Protein AF-A1SFM4-F1 (afdb_monomer_lite)

Foldseek 3Di:
DPPQPAADLVRLLLLLVVLLVVCVVVVNVVVLVLLVPFALLPDFLLLLLLQLLLLLVPVVDDNVLCVVLSVQLCVLCVVLPLVVCVVCVVSSLVSNCVSPVDNQSSVLSSVSSVVSVVCHDVNSSVLCVVQPVSQCVRPSRHPQSSQSSCSSNNHQAARQDPQQVVVCVSNVHPGNRCSLVSSCVVPVRGSSSSRVSSVSSQVVVCVVPVNDGPHVVVSVDPDDPPD

Structure (mmCIF, N/CA/C/O backbone):
data_AF-A1SFM4-F1
#
_entry.id   AF-A1SFM4-F1
#
loop_
_atom_site.group_PDB
_atom_site.id
_atom_site.type_symbol
_atom_site.label_atom_id
_atom_site.label_alt_id
_atom_site.label_comp_id
_atom_site.label_asym_id
_atom_site.label_entity_id
_atom_site.label_seq_id
_atom_site.pdbx_PDB_ins_code
_atom_site.Cartn_x
_atom_site.Cartn_y
_atom_site.Cartn_z
_atom_site.occupancy
_atom_site.B_iso_or_equiv
_atom_site.auth_seq_id
_atom_site.auth_comp_id
_atom_site.auth_asym_id
_atom_site.auth_atom_id
_atom_site.pdbx_PDB_model_num
ATOM 1 N N . MET A 1 1 ? -23.700 22.265 17.321 1.00 42.50 1 MET A N 1
ATOM 2 C CA . MET A 1 1 ? -22.957 21.025 17.013 1.00 42.50 1 MET A CA 1
ATOM 3 C C . MET A 1 1 ? -23.262 20.045 18.126 1.00 42.50 1 MET A C 1
ATOM 5 O O . MET A 1 1 ? -23.023 20.400 19.271 1.00 42.50 1 MET A O 1
ATOM 9 N N . ASN A 1 2 ? -23.852 18.888 17.822 1.00 43.00 2 ASN A N 1
ATOM 10 C CA . ASN A 1 2 ? -24.002 17.835 18.830 1.00 43.00 2 ASN A CA 1
ATOM 11 C C . ASN A 1 2 ? -22.602 17.310 19.187 1.00 43.00 2 ASN A C 1
ATOM 13 O O . ASN A 1 2 ? -21.801 17.140 18.262 1.00 43.00 2 ASN A O 1
ATOM 17 N N . PRO A 1 3 ? -22.280 17.092 20.473 1.00 52.22 3 PRO A N 1
ATOM 18 C CA . PRO A 1 3 ? -21.014 16.478 20.846 1.00 52.22 3 PRO A CA 1
ATOM 19 C C . PRO A 1 3 ? -20.924 15.102 20.180 1.00 52.22 3 PRO A C 1
ATOM 21 O O . PRO A 1 3 ? -21.865 14.312 20.250 1.00 52.22 3 PRO A O 1
ATOM 24 N N . VAL A 1 4 ? -19.819 14.847 19.477 1.00 61.31 4 VAL A N 1
ATOM 25 C CA . VAL A 1 4 ? -19.511 13.504 18.979 1.00 61.31 4 VAL A CA 1
ATOM 26 C C . VAL A 1 4 ? -19.314 12.635 20.216 1.00 61.31 4 VAL A C 1
ATOM 28 O O . VAL A 1 4 ? -18.412 12.894 21.011 1.00 61.31 4 VAL A O 1
ATOM 31 N N . GLU A 1 5 ? -20.204 11.668 20.418 1.00 74.19 5 GLU A N 1
ATOM 32 C CA . GLU A 1 5 ? -20.096 10.707 21.511 1.00 74.19 5 GLU A CA 1
ATOM 33 C C . GLU A 1 5 ? -18.798 9.912 21.325 1.00 74.19 5 GLU A C 1
ATOM 35 O O . GLU A 1 5 ? -18.608 9.233 20.314 1.00 74.19 5 GLU A O 1
ATOM 40 N N . VAL A 1 6 ? -17.867 10.053 22.270 1.00 84.06 6 VAL A N 1
ATOM 41 C CA . VAL A 1 6 ? -16.596 9.328 22.229 1.00 84.06 6 VAL A CA 1
ATOM 42 C C . VAL A 1 6 ? -16.871 7.885 22.628 1.00 84.06 6 VAL A C 1
ATOM 44 O O . VAL A 1 6 ? -17.272 7.609 23.756 1.00 84.06 6 VAL A O 1
ATOM 47 N N . VAL A 1 7 ? -16.646 6.964 21.696 1.00 88.31 7 VAL A N 1
ATOM 48 C CA . VAL A 1 7 ? -16.806 5.523 21.926 1.00 88.31 7 VAL A CA 1
ATOM 49 C C . VAL A 1 7 ? -15.744 5.050 22.928 1.00 88.31 7 VAL A C 1
ATOM 51 O O . VAL A 1 7 ? -14.563 5.357 22.757 1.00 88.31 7 VAL A O 1
ATOM 54 N N . GLY A 1 8 ? -16.117 4.303 23.968 1.00 93.44 8 GLY A N 1
ATOM 55 C CA . GLY A 1 8 ? -15.144 3.726 24.909 1.00 93.44 8 GLY A CA 1
ATOM 56 C C . GLY A 1 8 ? -14.183 2.751 24.217 1.00 93.44 8 GLY A C 1
ATOM 57 O O . GLY A 1 8 ? -14.531 2.159 23.196 1.00 93.44 8 GLY A O 1
ATOM 58 N N . THR A 1 9 ? -12.963 2.577 24.733 1.00 93.50 9 THR A N 1
ATOM 59 C CA . THR A 1 9 ? -11.979 1.648 24.139 1.00 93.50 9 THR A CA 1
ATOM 60 C C . THR A 1 9 ? -12.509 0.213 24.075 1.00 93.50 9 THR A C 1
ATOM 62 O O . THR A 1 9 ? -12.329 -0.475 23.073 1.00 93.50 9 THR A O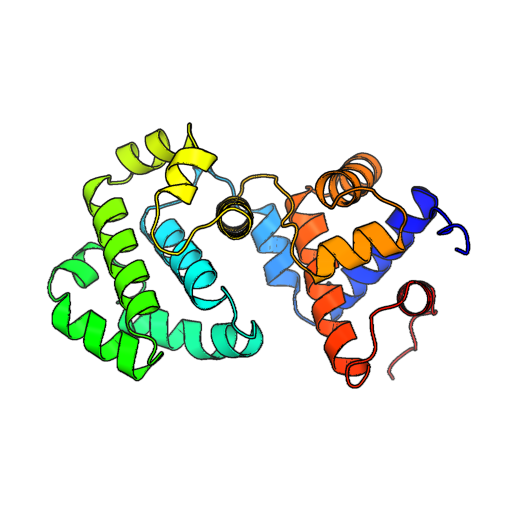 1
ATOM 65 N N . ASP A 1 10 ? -13.225 -0.231 25.108 1.00 94.88 10 ASP A N 1
ATOM 66 C CA . ASP A 1 10 ? -13.842 -1.556 25.160 1.00 94.88 10 ASP A CA 1
ATOM 67 C C . ASP A 1 10 ? -14.901 -1.739 24.060 1.00 94.88 10 ASP A C 1
ATOM 69 O O . ASP A 1 10 ? -14.947 -2.775 23.392 1.00 94.88 10 ASP A O 1
ATOM 73 N N . GLU A 1 11 ? -15.724 -0.716 23.823 1.00 93.50 11 GLU A N 1
ATOM 74 C CA . GLU A 1 11 ? -16.715 -0.724 22.755 1.00 93.50 11 GLU A CA 1
ATOM 75 C C . GLU A 1 11 ? -16.047 -0.675 21.374 1.00 93.50 11 GLU A C 1
ATOM 77 O O . GLU A 1 11 ? -16.437 -1.421 20.471 1.00 93.50 11 GLU A O 1
ATOM 82 N N . LEU A 1 12 ? -15.003 0.141 21.213 1.00 94.19 12 LEU A N 1
ATOM 83 C CA . LEU A 1 12 ? -14.221 0.220 19.983 1.00 94.19 12 LEU A CA 1
ATOM 84 C C . LEU A 1 12 ? -13.637 -1.149 19.606 1.00 94.19 12 LEU A C 1
ATOM 86 O O . LEU A 1 12 ? -13.744 -1.577 18.455 1.00 94.19 12 LEU A O 1
ATOM 90 N N . VAL A 1 13 ? -13.073 -1.867 20.578 1.00 95.88 13 VAL A N 1
ATOM 91 C CA . VAL A 1 13 ? -12.529 -3.213 20.363 1.00 95.88 13 VAL A CA 1
ATOM 92 C C . VAL A 1 13 ? -13.638 -4.212 20.027 1.00 95.88 13 VAL A C 1
ATOM 94 O O . VAL A 1 13 ? -13.454 -5.044 19.140 1.00 95.88 13 VAL A O 1
ATOM 97 N N . ARG A 1 14 ? -14.824 -4.123 20.644 1.00 95.25 14 ARG A N 1
ATOM 98 C CA . ARG A 1 14 ? -15.975 -4.969 20.262 1.00 95.25 14 ARG A CA 1
ATOM 99 C C . ARG A 1 14 ? -16.407 -4.730 18.816 1.00 95.25 14 ARG A C 1
ATOM 101 O O . ARG A 1 14 ? -16.663 -5.695 18.094 1.00 95.25 14 ARG A O 1
ATOM 108 N N . ILE A 1 15 ? -16.454 -3.467 18.387 1.00 94.19 15 ILE A N 1
ATOM 109 C CA . ILE A 1 15 ? -16.732 -3.098 16.994 1.00 94.19 15 ILE A CA 1
ATOM 110 C C . ILE A 1 15 ? -15.678 -3.713 16.070 1.00 94.19 15 ILE A C 1
ATOM 112 O O . ILE A 1 15 ? -16.031 -4.345 15.074 1.00 94.19 15 ILE A O 1
ATOM 116 N N . TYR A 1 16 ? -14.398 -3.576 16.417 1.00 96.31 16 TYR A N 1
ATOM 117 C CA . TYR A 1 16 ? -13.298 -4.154 15.653 1.00 96.31 16 TYR A CA 1
ATOM 118 C C . TYR A 1 16 ? -13.398 -5.680 15.536 1.00 96.31 16 TYR A C 1
ATOM 120 O O . TYR A 1 16 ? -13.302 -6.213 14.435 1.00 96.31 16 TYR A O 1
ATOM 128 N N . LEU A 1 17 ? -13.646 -6.399 16.633 1.00 97.31 17 LEU A N 1
ATOM 129 C CA . LEU A 1 17 ? -13.755 -7.862 16.621 1.00 97.31 17 LEU A CA 1
ATOM 130 C C . LEU A 1 17 ? -14.924 -8.346 15.756 1.00 97.31 17 LEU A C 1
ATOM 132 O O . LEU A 1 17 ? -14.800 -9.346 15.044 1.00 97.31 17 LEU A O 1
ATOM 136 N N . LYS A 1 18 ? -16.048 -7.621 15.779 1.00 95.81 18 LYS A N 1
ATOM 137 C CA . LYS A 1 18 ? -17.174 -7.883 14.880 1.00 95.81 18 LYS A CA 1
ATOM 138 C C . LYS A 1 18 ? -16.784 -7.629 13.421 1.00 95.81 18 LYS A C 1
ATOM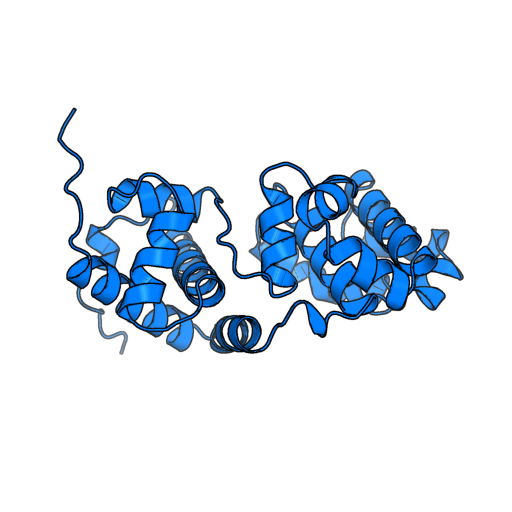 140 O O . LYS A 1 18 ? -17.027 -8.488 12.578 1.00 95.81 18 LYS A O 1
ATOM 145 N N . ALA A 1 19 ? -16.136 -6.500 13.134 1.00 95.88 19 ALA A N 1
ATOM 146 C CA . ALA A 1 19 ? -15.641 -6.183 11.798 1.00 95.88 19 ALA A CA 1
ATOM 147 C C . ALA A 1 19 ? -14.658 -7.249 11.288 1.00 95.88 19 ALA A C 1
ATOM 149 O O . ALA A 1 19 ? -14.797 -7.716 10.161 1.00 95.88 19 ALA A O 1
ATOM 150 N N . LYS A 1 20 ? -13.721 -7.699 12.134 1.00 97.19 20 LYS A N 1
ATOM 151 C CA . LYS A 1 20 ? -12.767 -8.775 11.831 1.00 97.19 20 LYS A CA 1
ATOM 152 C C . LYS A 1 20 ? -13.498 -10.048 11.432 1.00 97.19 20 LYS A C 1
ATOM 154 O O . LYS A 1 20 ? -13.195 -10.600 10.383 1.00 97.19 20 LYS A O 1
ATOM 159 N N . ARG A 1 21 ? -14.497 -10.474 12.209 1.00 97.00 21 ARG A N 1
ATOM 160 C CA . ARG A 1 21 ? -15.311 -11.651 11.876 1.00 97.00 21 ARG A CA 1
ATOM 161 C C . ARG A 1 21 ? -15.978 -11.519 10.507 1.00 97.00 21 ARG A C 1
ATOM 163 O O . ARG A 1 21 ? -15.786 -12.386 9.670 1.00 97.00 21 ARG A O 1
ATOM 170 N N . GLU A 1 22 ? -16.675 -10.415 10.250 1.00 96.25 22 GLU A N 1
ATOM 171 C CA . GLU A 1 22 ? -17.352 -10.196 8.962 1.00 96.25 22 GLU A CA 1
ATOM 172 C C . GLU A 1 22 ? -16.379 -10.158 7.772 1.00 96.25 22 GLU A C 1
ATOM 174 O O . GLU A 1 22 ? -16.699 -10.638 6.687 1.00 96.25 22 GLU A O 1
ATOM 179 N N . VAL A 1 23 ? -15.179 -9.604 7.961 1.00 95.69 23 VAL A N 1
ATOM 180 C CA . VAL A 1 23 ? -14.119 -9.591 6.942 1.00 95.69 23 VAL A CA 1
ATOM 181 C C . VAL A 1 23 ? -13.622 -11.007 6.643 1.00 95.69 23 VAL A C 1
ATOM 183 O O . VAL A 1 23 ? -13.448 -11.360 5.474 1.00 95.69 23 VAL A O 1
ATOM 186 N N . LEU A 1 24 ? -13.414 -11.823 7.679 1.00 95.88 24 LEU A N 1
ATOM 187 C CA . LEU A 1 24 ? -12.995 -13.217 7.528 1.00 95.88 24 LEU A CA 1
ATOM 188 C C . LEU A 1 24 ? -14.085 -14.051 6.842 1.00 95.88 24 LEU A C 1
ATOM 190 O O . LEU A 1 24 ? -13.801 -14.695 5.832 1.00 95.88 24 LEU A O 1
ATOM 194 N N . ASP A 1 25 ? -15.326 -13.961 7.324 1.00 94.94 25 ASP A N 1
ATOM 195 C CA . ASP A 1 25 ? -16.489 -14.665 6.768 1.00 94.94 25 ASP A CA 1
ATOM 196 C C . ASP A 1 25 ? -16.788 -14.218 5.325 1.00 94.94 25 ASP A C 1
ATOM 198 O O . ASP A 1 25 ? -17.256 -14.999 4.499 1.00 94.94 25 ASP A O 1
ATOM 202 N N . GLY A 1 26 ? -16.448 -12.971 4.983 1.00 93.31 26 GLY A N 1
ATOM 203 C CA . GLY A 1 26 ? -16.529 -12.424 3.628 1.00 93.31 26 GLY A CA 1
ATOM 204 C C . GLY A 1 26 ? -15.447 -12.919 2.657 1.00 93.31 26 GLY A C 1
ATOM 205 O O . GLY A 1 26 ? -15.415 -12.451 1.519 1.00 93.31 26 GLY A O 1
ATOM 206 N N . GLY A 1 27 ? -14.553 -13.823 3.075 1.00 94.44 27 GLY A N 1
ATOM 207 C CA . GLY A 1 27 ? -13.518 -14.422 2.221 1.00 94.44 27 GLY A CA 1
ATOM 208 C C . GLY A 1 27 ? -12.204 -13.635 2.134 1.00 94.44 27 GLY A C 1
ATOM 209 O O . GLY A 1 27 ? -11.358 -13.929 1.286 1.00 94.44 27 GLY A O 1
ATOM 210 N N . PHE A 1 28 ? -11.988 -12.649 3.011 1.00 95.31 28 PHE A N 1
ATOM 211 C CA . PHE A 1 28 ? -10.786 -11.799 3.006 1.00 95.31 28 PHE A CA 1
ATOM 212 C C . PHE A 1 28 ? -9.725 -12.231 4.028 1.00 95.31 28 PHE A C 1
ATOM 214 O O . PHE A 1 28 ? -8.823 -11.459 4.348 1.00 95.31 28 PHE A O 1
ATOM 221 N N . ALA A 1 29 ? -9.786 -13.474 4.518 1.00 95.50 29 ALA A N 1
ATOM 222 C CA . ALA A 1 29 ? -8.792 -14.023 5.444 1.00 95.50 29 ALA A CA 1
ATOM 223 C C . ALA A 1 29 ? -7.351 -13.919 4.914 1.00 95.50 29 ALA A C 1
ATOM 225 O O . ALA A 1 29 ? -6.437 -13.628 5.680 1.00 95.50 29 ALA A O 1
ATOM 226 N N . HIS A 1 30 ? -7.162 -14.071 3.601 1.00 93.88 30 HIS A N 1
ATOM 227 C CA . HIS A 1 30 ? -5.858 -13.929 2.953 1.00 93.88 30 HIS A CA 1
ATOM 228 C C . HIS A 1 30 ? -5.262 -12.516 3.091 1.00 93.88 30 HIS A C 1
ATOM 230 O O . HIS A 1 30 ? -4.053 -12.391 3.238 1.00 93.88 30 HIS A O 1
ATOM 236 N N . GLU A 1 31 ? -6.079 -11.453 3.093 1.00 93.44 31 GLU A N 1
ATOM 237 C CA . GLU A 1 31 ? -5.582 -10.075 3.267 1.00 93.44 31 GLU A CA 1
ATOM 238 C C . GLU A 1 31 ? -5.114 -9.826 4.702 1.00 93.44 31 GLU A C 1
ATOM 240 O O . GLU A 1 31 ? -4.143 -9.108 4.930 1.00 93.44 31 GLU A O 1
ATOM 245 N N . VAL A 1 32 ? -5.807 -10.436 5.667 1.00 94.00 32 VAL A N 1
ATOM 246 C CA . VAL A 1 32 ? -5.450 -10.368 7.086 1.00 94.00 32 VAL A CA 1
ATOM 247 C C . VAL A 1 32 ? -4.159 -11.144 7.340 1.00 94.00 32 VAL A C 1
ATOM 249 O O . VAL A 1 32 ? -3.242 -10.597 7.943 1.00 94.00 32 VAL A O 1
ATOM 252 N N . ALA A 1 33 ? -4.064 -12.384 6.846 1.00 93.25 33 ALA A N 1
ATOM 253 C CA . ALA A 1 33 ? -2.862 -13.211 6.967 1.00 93.25 33 ALA A CA 1
ATOM 254 C C . ALA A 1 33 ? -1.642 -12.537 6.322 1.00 93.25 33 ALA A C 1
ATOM 256 O O . ALA A 1 33 ? -0.598 -12.418 6.956 1.00 93.25 33 ALA A O 1
ATOM 257 N N . TRP A 1 34 ? -1.809 -11.978 5.120 1.00 91.56 34 TRP A N 1
ATOM 258 C CA . TRP A 1 34 ? -0.760 -11.218 4.442 1.00 91.56 34 TRP A CA 1
ATOM 259 C C . TRP A 1 34 ? -0.210 -10.071 5.304 1.00 91.56 34 TRP A C 1
ATOM 261 O O . TRP A 1 34 ? 1.004 -9.896 5.390 1.00 91.56 34 TRP A O 1
ATOM 271 N N . GLN A 1 35 ? -1.068 -9.321 6.001 1.00 91.19 35 GLN A N 1
ATOM 272 C CA . GLN A 1 35 ? -0.626 -8.235 6.888 1.00 91.19 35 GLN A CA 1
ATOM 273 C C . GLN A 1 35 ? 0.056 -8.722 8.174 1.00 91.19 35 GLN A C 1
ATOM 275 O O . GLN A 1 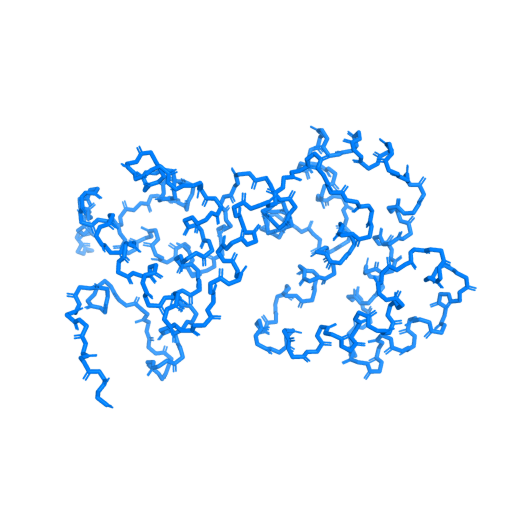35 ? 0.841 -7.977 8.754 1.00 91.19 35 GLN A O 1
ATOM 280 N N . PHE A 1 36 ? -0.204 -9.954 8.618 1.00 89.88 36 PHE A N 1
ATOM 281 C CA . PHE A 1 36 ? 0.553 -10.572 9.711 1.00 89.88 36 PHE A CA 1
ATOM 282 C C . PHE A 1 36 ? 1.950 -11.024 9.274 1.00 89.88 36 PHE A C 1
ATOM 284 O O . PHE A 1 36 ? 2.892 -10.946 10.058 1.00 89.88 36 PHE A O 1
ATOM 291 N N . GLU A 1 37 ? 2.071 -11.532 8.050 1.00 89.19 37 GLU A N 1
ATOM 292 C CA . GLU A 1 37 ? 3.288 -12.184 7.552 1.00 89.19 37 GLU A CA 1
ATOM 293 C C . GLU A 1 37 ? 4.276 -11.209 6.899 1.00 89.19 37 GLU A C 1
ATOM 295 O O . GLU A 1 37 ? 5.474 -11.488 6.826 1.00 89.19 37 GLU A O 1
ATOM 300 N N . THR A 1 38 ? 3.792 -10.067 6.408 1.00 88.75 38 THR A N 1
ATOM 301 C CA . THR A 1 38 ? 4.633 -9.106 5.688 1.00 88.75 38 THR A CA 1
ATOM 302 C C . THR A 1 38 ? 5.552 -8.360 6.648 1.00 88.75 38 THR A C 1
ATOM 304 O O . THR A 1 38 ? 5.100 -7.697 7.578 1.00 88.75 38 THR A O 1
ATOM 307 N N . ALA A 1 39 ? 6.854 -8.396 6.365 1.00 90.25 39 ALA A N 1
ATOM 308 C CA . ALA A 1 39 ? 7.869 -7.661 7.104 1.00 90.25 39 ALA A CA 1
ATOM 309 C C . ALA A 1 39 ? 8.727 -6.834 6.145 1.00 90.25 39 ALA A C 1
ATOM 311 O O . ALA A 1 39 ? 9.193 -7.339 5.128 1.00 90.25 39 ALA A O 1
ATOM 312 N N . GLN A 1 40 ? 9.011 -5.581 6.508 1.00 91.06 40 GLN A N 1
ATOM 313 C CA . GLN A 1 40 ? 9.854 -4.686 5.703 1.00 91.06 40 GLN A CA 1
ATOM 314 C C . GLN A 1 40 ? 11.227 -5.287 5.370 1.00 91.06 40 GLN A C 1
ATOM 316 O O . GLN A 1 40 ? 11.761 -5.068 4.285 1.00 91.06 40 GLN A O 1
ATOM 321 N N . SER A 1 41 ? 11.791 -6.068 6.291 1.00 89.56 41 SER A N 1
ATOM 322 C CA . SER A 1 41 ? 13.103 -6.697 6.141 1.00 89.56 41 SER A CA 1
ATOM 323 C C . SER A 1 41 ? 13.152 -7.823 5.105 1.00 89.56 41 SER A C 1
ATOM 325 O O . SER A 1 41 ? 14.248 -8.194 4.694 1.00 89.56 41 SER A O 1
ATOM 327 N N . SER A 1 42 ? 12.008 -8.370 4.681 1.00 90.50 42 SER A N 1
ATOM 328 C CA . SER A 1 42 ? 11.930 -9.466 3.704 1.00 90.50 42 SER A CA 1
ATOM 329 C C . SER A 1 42 ? 11.445 -9.023 2.320 1.00 90.50 42 SER A C 1
ATOM 331 O O . SER A 1 42 ? 11.249 -9.862 1.441 1.00 90.50 42 SER A O 1
ATOM 333 N N . VAL A 1 43 ? 11.266 -7.716 2.104 1.00 94.75 43 VAL A N 1
ATOM 334 C CA . VAL A 1 43 ? 10.746 -7.166 0.848 1.00 94.75 43 VAL A CA 1
ATOM 335 C C . VAL A 1 43 ? 11.790 -7.276 -0.257 1.00 94.75 43 VAL A C 1
ATOM 337 O O . VAL A 1 43 ? 12.836 -6.630 -0.219 1.00 94.75 43 VAL A O 1
ATOM 340 N N . THR A 1 44 ? 11.466 -8.054 -1.285 1.00 96.19 44 THR A N 1
ATOM 341 C CA . THR A 1 44 ? 12.272 -8.138 -2.509 1.00 96.19 44 THR A CA 1
ATOM 342 C C . THR A 1 44 ? 11.986 -6.964 -3.458 1.00 96.19 44 THR A C 1
ATOM 344 O O . THR A 1 44 ? 10.877 -6.418 -3.445 1.00 96.19 44 THR A O 1
ATOM 347 N N . PRO A 1 45 ? 12.921 -6.614 -4.363 1.00 98.00 45 PRO A N 1
ATOM 348 C CA . PRO A 1 45 ? 12.694 -5.642 -5.437 1.00 98.00 45 PRO A CA 1
ATOM 349 C C . PRO A 1 45 ? 11.415 -5.900 -6.246 1.00 98.00 45 PRO A C 1
ATOM 351 O O . PRO A 1 45 ? 10.637 -4.984 -6.508 1.00 98.00 45 PRO A O 1
ATOM 354 N N . ARG A 1 46 ? 11.152 -7.169 -6.579 1.00 97.75 46 ARG A N 1
ATOM 355 C CA . ARG A 1 46 ? 9.948 -7.598 -7.302 1.00 97.75 46 ARG A CA 1
ATOM 356 C C . ARG A 1 46 ? 8.668 -7.305 -6.516 1.00 97.75 46 ARG A C 1
ATOM 358 O O . ARG A 1 46 ? 7.737 -6.714 -7.059 1.00 97.75 46 ARG A O 1
ATOM 365 N N . GLN A 1 47 ? 8.624 -7.702 -5.242 1.00 97.25 47 GLN A N 1
ATOM 366 C CA . GLN A 1 47 ? 7.473 -7.431 -4.373 1.00 97.25 47 GLN A CA 1
ATOM 367 C C . GLN A 1 47 ? 7.261 -5.928 -4.203 1.00 97.25 47 GLN A C 1
ATOM 369 O O . GLN A 1 47 ? 6.138 -5.455 -4.343 1.00 97.25 47 GLN A O 1
ATOM 374 N N . PHE A 1 48 ? 8.335 -5.167 -3.986 1.00 98.50 48 PHE A N 1
ATOM 375 C CA . PHE A 1 48 ? 8.258 -3.717 -3.853 1.00 98.50 48 PHE A CA 1
ATOM 376 C C . PHE A 1 48 ? 7.618 -3.057 -5.081 1.00 98.50 48 PHE A C 1
ATOM 378 O O . PHE A 1 48 ? 6.715 -2.236 -4.934 1.00 98.50 48 PHE A O 1
ATOM 385 N N . VAL A 1 49 ? 8.046 -3.425 -6.294 1.00 98.62 49 VAL A N 1
ATOM 386 C CA . VAL A 1 49 ? 7.493 -2.860 -7.538 1.00 98.62 49 VAL A CA 1
ATOM 387 C C . VAL A 1 49 ? 6.043 -3.287 -7.752 1.00 98.62 49 VAL A C 1
ATOM 389 O O . VAL A 1 49 ? 5.235 -2.459 -8.177 1.00 98.62 49 VAL A O 1
ATOM 392 N N . SER A 1 50 ? 5.683 -4.528 -7.415 1.00 98.38 50 SER A N 1
ATOM 393 C CA . SER A 1 50 ? 4.287 -4.983 -7.445 1.00 98.38 50 SER A CA 1
ATOM 394 C C . SER A 1 50 ? 3.402 -4.130 -6.526 1.00 98.38 50 SER A C 1
ATOM 396 O O . SER A 1 50 ? 2.415 -3.536 -6.972 1.00 98.38 50 SER A O 1
ATOM 398 N N . GLU A 1 51 ? 3.810 -3.945 -5.268 1.00 98.00 51 GLU A N 1
ATOM 399 C CA . GLU A 1 51 ? 3.059 -3.144 -4.297 1.00 98.00 51 GLU A CA 1
ATOM 400 C C . GLU A 1 51 ? 3.011 -1.657 -4.671 1.00 98.00 51 GLU A C 1
ATOM 402 O O . GLU A 1 51 ? 1.958 -1.015 -4.597 1.00 98.00 51 GLU A O 1
ATOM 407 N N . ALA A 1 52 ? 4.120 -1.093 -5.152 1.00 98.56 52 ALA A N 1
ATOM 408 C CA . ALA A 1 52 ? 4.150 0.275 -5.658 1.00 98.56 52 ALA A CA 1
ATOM 409 C C . ALA A 1 52 ? 3.194 0.445 -6.848 1.00 98.56 52 ALA A C 1
ATOM 411 O O . ALA A 1 52 ? 2.432 1.415 -6.901 1.00 98.56 52 ALA A O 1
ATOM 412 N N . SER A 1 53 ? 3.147 -0.535 -7.753 1.00 98.62 53 SER A N 1
ATOM 413 C CA . SER A 1 53 ? 2.218 -0.546 -8.885 1.00 98.62 53 SER A CA 1
ATOM 414 C C . SER A 1 53 ? 0.766 -0.572 -8.423 1.00 98.62 53 SER A C 1
ATOM 416 O O . SER A 1 53 ? -0.048 0.226 -8.897 1.00 98.62 53 SER A O 1
ATOM 418 N N . TRP A 1 54 ? 0.435 -1.415 -7.443 1.00 98.06 54 TRP A N 1
ATOM 419 C CA . TRP A 1 54 ? -0.897 -1.449 -6.840 1.00 98.06 54 TRP A CA 1
ATOM 420 C C . TRP A 1 54 ? -1.308 -0.076 -6.291 1.00 98.06 54 TRP A C 1
ATOM 422 O O . TRP A 1 54 ? -2.427 0.400 -6.535 1.00 98.06 54 TRP A O 1
ATOM 432 N N . VAL A 1 55 ? -0.397 0.598 -5.586 1.00 97.12 55 VAL A N 1
ATOM 433 C CA . VAL A 1 55 ? -0.626 1.920 -4.988 1.00 97.12 55 VAL A CA 1
ATOM 434 C C . VAL A 1 55 ? -0.840 2.992 -6.061 1.00 97.12 55 VAL A C 1
ATOM 436 O O . VAL A 1 55 ? -1.821 3.741 -5.973 1.00 97.12 55 VAL A O 1
ATOM 439 N N . VAL A 1 56 ? 0.015 3.042 -7.089 1.00 98.25 56 VAL A N 1
ATOM 440 C CA . VAL A 1 56 ? -0.080 3.997 -8.212 1.00 98.25 56 VAL A CA 1
ATOM 441 C C . VAL A 1 56 ? -1.420 3.856 -8.941 1.00 98.25 56 VAL A C 1
ATOM 443 O O . VAL A 1 56 ? -2.116 4.844 -9.211 1.00 98.25 56 VAL A O 1
ATOM 446 N N . LEU A 1 57 ? -1.846 2.625 -9.222 1.00 97.69 57 LEU A N 1
ATOM 447 C CA . LEU A 1 57 ? -3.120 2.372 -9.898 1.00 97.69 57 LEU A CA 1
ATOM 448 C C . LEU A 1 57 ? -4.305 2.735 -9.010 1.00 97.69 57 LEU A C 1
ATOM 450 O O . LEU A 1 57 ? -5.244 3.374 -9.488 1.00 97.69 57 LEU A O 1
ATOM 454 N N . SER A 1 58 ? -4.230 2.407 -7.720 1.00 94.75 58 SER A N 1
ATOM 455 C CA . SER A 1 58 ? -5.272 2.694 -6.729 1.00 94.75 58 SER A CA 1
ATOM 456 C C . SER A 1 58 ? -5.474 4.187 -6.465 1.00 94.75 58 SER A C 1
ATOM 458 O O . SER A 1 58 ? -6.567 4.590 -6.062 1.00 94.75 58 SER A O 1
ATOM 460 N N . ALA A 1 59 ? -4.472 5.034 -6.720 1.00 91.56 59 ALA A N 1
ATOM 461 C CA . ALA A 1 59 ? -4.584 6.479 -6.537 1.00 91.56 59 ALA A CA 1
ATOM 462 C C . ALA A 1 59 ? -5.708 7.072 -7.414 1.00 91.56 59 ALA A C 1
ATOM 464 O O . ALA A 1 59 ? -5.596 7.150 -8.636 1.00 91.56 59 ALA A O 1
ATOM 465 N N . GLY A 1 60 ? -6.823 7.474 -6.799 1.00 88.56 60 GLY A N 1
ATOM 466 C CA . GLY A 1 60 ? -7.980 8.034 -7.510 1.00 88.56 60 GLY A CA 1
ATOM 467 C C . GLY A 1 60 ? -8.845 7.015 -8.267 1.00 88.56 60 GLY A C 1
ATOM 468 O O . GLY A 1 60 ? -9.735 7.424 -9.006 1.00 88.56 60 GLY A O 1
ATOM 469 N N . MET A 1 61 ? -8.632 5.708 -8.080 1.00 90.81 61 MET A N 1
ATOM 470 C CA . MET A 1 61 ? -9.431 4.652 -8.717 1.00 90.81 61 MET A CA 1
ATOM 471 C C . MET A 1 61 ? -10.269 3.881 -7.699 1.00 90.81 61 MET A C 1
ATOM 473 O O . MET A 1 61 ? -9.963 3.825 -6.508 1.00 90.81 61 MET A O 1
ATOM 477 N N . ARG A 1 62 ? -11.347 3.247 -8.173 1.00 89.44 62 ARG A N 1
ATOM 478 C CA . ARG A 1 62 ? -12.065 2.256 -7.362 1.00 89.44 62 ARG A CA 1
ATOM 479 C C . ARG A 1 62 ? -11.185 1.021 -7.217 1.00 89.44 62 ARG A C 1
ATOM 481 O O . ARG A 1 62 ? -10.782 0.442 -8.222 1.00 89.44 62 ARG A O 1
ATOM 488 N N . GLU A 1 63 ? -10.969 0.587 -5.984 1.00 90.88 63 GLU A N 1
ATOM 489 C CA . GLU A 1 63 ? -10.143 -0.584 -5.682 1.00 90.88 63 GLU A CA 1
ATOM 490 C C . GLU A 1 63 ? -10.611 -1.839 -6.435 1.00 90.88 63 GLU A C 1
ATOM 492 O O . GLU A 1 63 ? -9.796 -2.507 -7.054 1.00 90.88 63 GLU A O 1
ATOM 497 N N . ALA A 1 64 ? -11.922 -2.080 -6.527 1.00 91.50 64 ALA A N 1
ATOM 498 C CA . ALA A 1 64 ? -12.463 -3.211 -7.283 1.00 91.50 64 ALA A CA 1
ATOM 499 C C . ALA A 1 64 ? -12.096 -3.202 -8.783 1.00 91.50 64 ALA A C 1
ATOM 501 O O . ALA A 1 64 ? -12.006 -4.261 -9.399 1.00 91.50 64 ALA A O 1
ATOM 502 N N . VAL A 1 65 ? -11.898 -2.020 -9.383 1.00 94.75 65 VAL A N 1
ATOM 503 C CA . VAL A 1 65 ? -11.444 -1.913 -10.780 1.00 94.75 65 VAL A CA 1
ATOM 504 C C . VAL A 1 65 ? -9.976 -2.306 -10.876 1.00 94.75 65 VAL A C 1
ATOM 506 O O . VAL A 1 65 ? -9.630 -3.099 -11.746 1.00 94.75 65 VAL A O 1
ATOM 509 N N . VAL A 1 66 ? -9.141 -1.792 -9.968 1.00 96.88 66 VAL A N 1
ATOM 510 C CA . VAL A 1 66 ? -7.711 -2.125 -9.916 1.00 96.88 66 VAL A CA 1
ATOM 511 C C . VAL A 1 66 ? -7.529 -3.612 -9.642 1.00 96.88 66 VAL A C 1
ATOM 513 O O . VAL A 1 66 ? -6.901 -4.278 -10.451 1.00 96.88 66 VAL A O 1
ATOM 516 N N . ARG A 1 67 ? -8.183 -4.166 -8.613 1.00 95.00 67 ARG A N 1
ATOM 517 C CA . ARG A 1 67 ? -8.149 -5.599 -8.275 1.00 95.00 67 ARG A CA 1
ATOM 518 C C . ARG A 1 67 ? -8.447 -6.503 -9.462 1.00 95.00 67 ARG A C 1
ATOM 520 O O . ARG A 1 67 ? -7.772 -7.502 -9.658 1.00 95.00 67 ARG A O 1
ATOM 527 N N . ARG A 1 68 ? -9.458 -6.153 -10.257 1.00 96.94 68 ARG A N 1
ATOM 528 C CA . ARG A 1 68 ? -9.846 -6.936 -11.436 1.00 96.94 68 ARG A CA 1
ATOM 529 C C . ARG A 1 68 ? -8.791 -6.891 -12.544 1.00 96.94 68 ARG A C 1
ATOM 531 O O . ARG A 1 68 ? -8.646 -7.862 -13.275 1.00 96.94 68 ARG A O 1
ATOM 538 N N . LEU A 1 69 ? -8.120 -5.754 -12.720 1.00 97.94 69 LEU A N 1
ATOM 539 C CA . LEU A 1 69 ? -7.143 -5.555 -13.794 1.00 97.94 69 LEU A CA 1
ATOM 540 C C . LEU A 1 69 ? -5.725 -5.967 -13.391 1.00 97.94 69 LEU A C 1
ATOM 542 O O . LEU A 1 69 ? -4.929 -6.283 -14.269 1.00 97.94 69 LEU A O 1
ATOM 546 N N . PHE A 1 70 ? -5.419 -5.976 -12.094 1.00 98.19 70 PHE A N 1
ATOM 547 C CA . PHE A 1 70 ? -4.063 -6.142 -11.585 1.00 98.19 70 PHE A CA 1
ATOM 548 C C . PHE A 1 70 ? -3.383 -7.441 -12.039 1.00 98.19 70 PHE A C 1
ATOM 550 O O . PHE A 1 70 ? -2.270 -7.322 -12.531 1.00 98.19 70 PHE A O 1
ATOM 557 N N . PRO A 1 71 ? -4.026 -8.630 -12.026 1.00 98.31 71 PRO A N 1
ATOM 558 C CA . PRO A 1 71 ? -3.376 -9.853 -12.513 1.00 98.31 71 PRO A CA 1
ATOM 559 C C . PRO A 1 71 ? -2.936 -9.755 -13.980 1.00 98.31 71 PRO A C 1
ATOM 561 O O . PRO A 1 71 ? -1.826 -10.125 -14.334 1.00 98.31 71 PRO A O 1
ATOM 564 N N . ARG A 1 72 ? -3.772 -9.153 -14.837 1.00 98.44 72 ARG A N 1
ATOM 565 C CA . ARG A 1 72 ? -3.431 -8.938 -16.253 1.00 98.44 72 ARG A CA 1
ATOM 566 C C . ARG A 1 72 ? -2.301 -7.927 -16.426 1.00 98.44 72 ARG A C 1
ATOM 568 O O . ARG A 1 72 ? -1.546 -8.017 -17.387 1.00 98.44 72 ARG A O 1
ATOM 575 N N . LEU A 1 73 ? -2.226 -6.933 -15.542 1.00 98.50 73 LEU A N 1
ATOM 576 C CA . LEU A 1 73 ? -1.143 -5.957 -15.562 1.00 98.50 73 LEU A CA 1
ATOM 577 C C . LEU A 1 73 ? 0.161 -6.587 -15.073 1.00 98.50 73 LEU A C 1
ATOM 579 O O . LEU A 1 73 ? 1.203 -6.335 -15.660 1.00 98.50 73 LEU A O 1
ATOM 583 N N . GLU A 1 74 ? 0.100 -7.411 -14.031 1.00 98.31 74 GLU A N 1
ATOM 584 C CA . GLU A 1 74 ? 1.236 -8.191 -13.555 1.00 98.31 74 GLU A CA 1
ATOM 585 C C . GLU A 1 74 ? 1.792 -9.065 -14.686 1.00 98.31 74 GLU A C 1
ATOM 587 O O . GLU A 1 74 ? 2.988 -8.996 -14.962 1.00 98.31 74 GLU A O 1
ATOM 592 N N . ASP A 1 75 ? 0.933 -9.776 -15.422 1.00 98.25 75 ASP A N 1
ATOM 593 C CA . ASP A 1 75 ? 1.335 -10.540 -16.610 1.00 98.25 75 ASP A CA 1
ATOM 594 C C . ASP A 1 75 ? 1.991 -9.649 -17.681 1.00 98.25 75 ASP A C 1
ATOM 596 O O . ASP A 1 75 ? 3.050 -9.991 -18.215 1.00 98.25 75 ASP A O 1
ATOM 600 N N . ALA A 1 76 ? 1.404 -8.479 -17.968 1.00 98.12 76 ALA A N 1
ATOM 601 C CA . ALA A 1 76 ? 1.959 -7.501 -18.910 1.00 98.12 76 ALA A CA 1
ATOM 602 C C . ALA A 1 76 ? 3.325 -6.942 -18.461 1.00 98.12 76 ALA A C 1
ATOM 604 O O . ALA A 1 76 ? 4.171 -6.638 -19.300 1.00 98.12 76 ALA A O 1
ATOM 605 N N . CYS A 1 77 ? 3.558 -6.870 -17.149 1.00 97.75 77 CYS A N 1
ATOM 606 C CA . CYS A 1 77 ? 4.827 -6.525 -16.510 1.00 97.75 77 CYS A CA 1
ATOM 607 C C . CYS A 1 77 ? 5.755 -7.738 -16.307 1.00 97.75 77 CYS A C 1
ATOM 609 O O . CYS A 1 77 ? 6.704 -7.646 -15.531 1.00 97.75 77 CYS A O 1
ATOM 611 N N . HIS A 1 78 ? 5.498 -8.889 -16.938 1.00 97.25 78 HIS A N 1
ATOM 612 C CA . HIS A 1 78 ? 6.281 -10.120 -16.754 1.00 97.25 78 HIS A CA 1
ATOM 613 C C . HIS A 1 78 ? 6.394 -10.572 -15.289 1.00 97.25 78 HIS A C 1
ATOM 615 O O . HIS A 1 78 ? 7.447 -11.026 -14.838 1.00 97.25 78 HIS A O 1
ATOM 621 N N . GLY A 1 79 ? 5.317 -10.425 -14.523 1.00 97.56 79 GLY A N 1
ATOM 622 C CA . GLY A 1 79 ? 5.307 -10.722 -13.097 1.00 97.56 79 GLY A CA 1
ATOM 623 C C . GLY A 1 79 ? 6.116 -9.735 -12.256 1.00 97.56 79 GLY A C 1
ATOM 624 O O . GLY A 1 79 ? 6.472 -10.081 -11.136 1.00 97.56 79 GLY A O 1
ATOM 625 N N . PHE A 1 80 ? 6.449 -8.552 -12.778 1.00 98.12 80 PHE A N 1
ATOM 626 C CA . PHE A 1 80 ? 7.400 -7.604 -12.182 1.00 98.12 80 PHE A CA 1
ATOM 627 C C . PHE A 1 80 ? 8.846 -8.126 -12.099 1.00 98.12 80 PHE A C 1
ATOM 629 O O . PHE A 1 80 ? 9.616 -7.734 -11.221 1.00 98.12 80 PHE A O 1
ATOM 636 N N . ASP A 1 81 ? 9.236 -9.014 -13.016 1.00 97.81 81 ASP A N 1
ATOM 637 C CA . ASP A 1 81 ? 10.642 -9.349 -13.251 1.00 97.81 81 ASP A CA 1
ATOM 638 C C . ASP A 1 81 ? 11.354 -8.141 -13.883 1.00 97.81 81 ASP A C 1
ATOM 640 O O . ASP A 1 81 ? 11.120 -7.796 -15.044 1.00 97.81 81 ASP A O 1
ATOM 644 N N . LEU A 1 82 ? 12.206 -7.477 -13.099 1.00 97.81 82 LEU A N 1
ATOM 645 C CA . LEU A 1 82 ? 12.797 -6.187 -13.463 1.00 97.81 82 LEU A CA 1
ATOM 646 C C . LEU A 1 82 ? 13.717 -6.270 -14.684 1.00 97.81 82 LEU A C 1
ATOM 648 O O . LEU A 1 82 ? 13.753 -5.337 -15.486 1.00 97.81 82 LEU A O 1
ATOM 652 N N . GLU A 1 83 ? 14.419 -7.389 -14.863 1.00 97.56 83 GLU A N 1
ATOM 653 C CA . GLU A 1 83 ? 15.307 -7.591 -16.008 1.00 97.56 83 GLU A CA 1
ATOM 654 C C . GLU A 1 83 ? 14.496 -7.834 -17.283 1.00 97.56 83 GLU A C 1
ATOM 656 O O . GLU A 1 83 ? 14.775 -7.239 -18.325 1.00 97.56 83 GLU A O 1
ATOM 661 N N . ARG A 1 84 ? 13.420 -8.628 -17.200 1.00 97.12 84 ARG A N 1
ATOM 662 C CA . ARG A 1 84 ? 12.496 -8.814 -18.332 1.00 97.12 84 ARG A CA 1
ATOM 663 C C . ARG A 1 84 ? 11.778 -7.524 -18.704 1.00 97.12 84 ARG A C 1
ATOM 665 O O . ARG A 1 84 ? 11.621 -7.235 -19.888 1.00 97.12 84 ARG A O 1
ATOM 672 N N . MET A 1 85 ? 11.373 -6.735 -17.709 1.00 97.50 85 MET A N 1
ATOM 673 C CA . MET A 1 85 ? 10.760 -5.429 -17.942 1.00 97.50 85 MET A CA 1
ATOM 674 C C . MET A 1 85 ? 11.718 -4.464 -18.651 1.00 97.50 85 MET A C 1
ATOM 676 O O . MET A 1 85 ? 11.304 -3.743 -19.560 1.00 97.50 85 MET A O 1
ATOM 680 N N . ALA A 1 86 ? 12.996 -4.458 -18.259 1.00 96.56 86 ALA A N 1
ATOM 681 C CA . ALA A 1 86 ? 14.014 -3.598 -18.854 1.00 96.56 86 ALA A CA 1
ATOM 682 C C . ALA A 1 86 ? 14.402 -4.035 -20.276 1.00 96.56 86 ALA A C 1
ATOM 684 O O . ALA A 1 86 ? 14.590 -3.179 -21.144 1.00 96.56 86 ALA A O 1
ATOM 685 N N . ALA A 1 87 ? 14.464 -5.346 -20.537 1.00 96.75 87 ALA A N 1
ATOM 686 C CA . ALA A 1 87 ? 14.886 -5.905 -21.822 1.00 96.75 87 ALA A CA 1
ATOM 687 C C . ALA A 1 87 ? 14.038 -5.427 -23.016 1.00 96.75 87 ALA A C 1
ATOM 689 O O . ALA A 1 87 ? 14.575 -5.251 -24.109 1.00 96.75 87 ALA A O 1
ATOM 690 N N . ASN A 1 88 ? 12.734 -5.184 -22.822 1.00 92.81 88 ASN A N 1
ATOM 691 C CA . ASN A 1 88 ? 11.873 -4.599 -23.855 1.00 92.81 88 ASN A CA 1
ATOM 692 C C . ASN A 1 88 ? 10.845 -3.606 -23.289 1.00 92.81 88 ASN A C 1
ATOM 694 O O . ASN A 1 88 ? 9.628 -3.765 -23.433 1.00 92.81 88 ASN A O 1
ATOM 698 N N . LYS A 1 89 ? 11.344 -2.538 -22.658 1.00 96.00 89 LYS A N 1
ATOM 699 C CA . LYS A 1 89 ? 10.516 -1.490 -22.040 1.00 96.00 89 LYS A CA 1
ATOM 700 C C . LYS A 1 89 ? 9.404 -0.927 -22.954 1.00 96.00 89 LYS A C 1
ATOM 702 O O . LYS A 1 89 ? 8.293 -0.748 -22.450 1.00 96.00 89 LYS A O 1
ATOM 707 N N . PRO A 1 90 ? 9.620 -0.653 -24.262 1.00 97.81 90 PRO A N 1
ATOM 708 C CA . PRO A 1 90 ? 8.552 -0.164 -25.141 1.00 97.81 90 PRO A CA 1
ATOM 709 C C . PRO A 1 90 ? 7.395 -1.155 -25.320 1.00 97.81 90 PRO A C 1
ATOM 711 O O . PRO A 1 90 ? 6.232 -0.746 -25.327 1.00 97.81 90 PRO A O 1
ATOM 714 N N . GLU A 1 91 ? 7.693 -2.450 -25.440 1.00 97.81 91 GLU A N 1
ATOM 715 C CA . GLU A 1 91 ? 6.668 -3.487 -25.574 1.00 97.81 91 GLU A CA 1
ATOM 716 C C . GLU A 1 91 ? 5.890 -3.677 -24.270 1.00 97.81 91 GLU A C 1
ATOM 718 O O . GLU A 1 91 ? 4.659 -3.675 -24.290 1.00 97.81 91 GLU A O 1
ATOM 723 N N . VAL A 1 92 ? 6.596 -3.747 -23.138 1.00 98.31 92 VAL A N 1
ATOM 724 C CA . VAL A 1 92 ? 5.985 -3.830 -21.802 1.00 98.31 92 VAL A CA 1
ATOM 725 C C . VAL A 1 92 ? 5.054 -2.646 -21.574 1.00 98.31 92 VAL A C 1
ATOM 727 O O . VAL A 1 92 ? 3.900 -2.826 -21.193 1.00 98.31 92 VAL A O 1
ATOM 730 N N . ARG A 1 93 ? 5.502 -1.426 -21.899 1.00 98.56 93 ARG A N 1
ATOM 731 C CA . ARG A 1 93 ? 4.663 -0.225 -21.819 1.00 98.56 93 ARG A CA 1
ATOM 732 C C . ARG A 1 93 ? 3.380 -0.374 -22.629 1.00 98.56 93 ARG A C 1
ATOM 734 O O . ARG A 1 93 ? 2.307 -0.073 -22.110 1.00 98.56 93 ARG A O 1
ATOM 741 N N . ARG A 1 94 ? 3.479 -0.823 -23.884 1.00 98.69 94 ARG A N 1
ATOM 742 C CA . ARG A 1 94 ? 2.316 -1.021 -24.760 1.00 98.69 94 ARG A CA 1
ATOM 743 C C . ARG A 1 94 ? 1.337 -2.028 -24.153 1.00 98.69 94 ARG A C 1
ATOM 745 O O . ARG A 1 94 ? 0.168 -1.694 -24.001 1.00 98.69 94 ARG A O 1
ATOM 752 N N . HIS A 1 95 ? 1.812 -3.199 -23.730 1.00 98.44 95 HIS A N 1
ATOM 753 C CA . HIS A 1 95 ? 0.961 -4.215 -23.101 1.00 98.44 95 HIS A CA 1
ATOM 754 C C . HIS A 1 95 ? 0.305 -3.717 -21.808 1.00 98.44 95 HIS A C 1
ATOM 756 O O . HIS A 1 95 ? -0.881 -3.953 -21.579 1.00 98.44 95 HIS A O 1
ATOM 762 N N . CYS A 1 96 ? 1.037 -2.972 -20.980 1.00 98.50 96 CYS A N 1
ATOM 763 C CA . CYS A 1 96 ? 0.478 -2.369 -19.776 1.00 98.50 96 CYS A CA 1
ATOM 764 C C . CYS A 1 96 ? -0.617 -1.344 -20.092 1.00 98.50 96 CYS A C 1
ATOM 766 O O . CYS A 1 96 ? -1.623 -1.297 -19.385 1.00 98.50 96 CYS A O 1
ATOM 768 N N . LEU A 1 97 ? -0.464 -0.557 -21.162 1.00 98.62 97 LEU A N 1
ATOM 769 C CA . LEU A 1 97 ? -1.492 0.384 -21.619 1.00 98.62 97 LEU A CA 1
ATOM 770 C C . LEU A 1 97 ? -2.724 -0.317 -22.193 1.00 98.62 97 LEU A C 1
ATOM 772 O O . LEU A 1 97 ? -3.839 0.142 -21.944 1.00 98.62 97 LEU A O 1
ATOM 776 N N . ASP A 1 98 ? -2.540 -1.448 -22.877 1.00 98.50 98 ASP A N 1
ATOM 777 C CA . ASP A 1 98 ? -3.642 -2.285 -23.368 1.00 98.50 98 ASP A CA 1
ATOM 778 C C . ASP A 1 98 ? -4.494 -2.839 -22.203 1.00 98.50 98 ASP A C 1
ATOM 780 O O . ASP A 1 98 ? -5.701 -3.060 -22.344 1.00 98.50 98 ASP A O 1
ATOM 784 N N . VAL A 1 99 ? -3.890 -3.040 -21.024 1.00 98.31 99 VAL A N 1
ATOM 785 C CA . VAL A 1 99 ? -4.596 -3.443 -19.794 1.00 98.31 99 VAL A CA 1
ATOM 786 C C . VAL A 1 99 ? -5.171 -2.239 -19.043 1.00 98.31 99 VAL A C 1
ATOM 788 O O . VAL A 1 99 ? -6.305 -2.291 -18.554 1.00 98.31 99 VAL A O 1
ATOM 791 N N . PHE A 1 100 ? -4.393 -1.164 -18.918 1.00 97.56 100 PHE A N 1
ATOM 792 C CA . PHE A 1 100 ? -4.725 0.023 -18.141 1.00 97.56 100 PHE A CA 1
ATOM 793 C C . PHE A 1 100 ? -4.297 1.290 -18.895 1.00 97.56 100 PHE A C 1
ATOM 795 O O . PHE A 1 100 ? -3.173 1.771 -18.757 1.00 97.56 100 PHE A O 1
ATOM 802 N N . GLY A 1 101 ? -5.227 1.864 -19.664 1.00 97.38 101 GLY A N 1
ATOM 803 C CA . GLY A 1 101 ? -4.998 2.987 -20.589 1.00 97.38 101 GLY A CA 1
ATOM 804 C C . GLY A 1 101 ? -4.741 4.356 -19.945 1.00 97.38 101 GLY A C 1
ATOM 805 O O . GLY A 1 101 ? -5.304 5.356 -20.378 1.00 97.38 101 GLY A O 1
ATOM 806 N N . HIS A 1 102 ? -3.929 4.423 -18.889 1.00 97.81 102 HIS A N 1
ATOM 807 C CA . HIS A 1 102 ? -3.535 5.668 -18.234 1.00 97.81 102 HIS A CA 1
ATOM 808 C C . HIS A 1 102 ? -2.016 5.854 -18.301 1.00 97.81 102 HIS A C 1
ATOM 810 O O . HIS A 1 102 ? -1.291 5.493 -17.371 1.00 97.81 102 HIS A O 1
ATOM 816 N N . GLU A 1 103 ? -1.556 6.520 -19.357 1.00 98.31 103 GLU A N 1
ATOM 817 C CA . GLU A 1 103 ? -0.137 6.728 -19.688 1.00 98.31 103 GLU A CA 1
ATOM 818 C C . GLU A 1 103 ? 0.731 7.110 -18.494 1.00 98.31 103 GLU A C 1
ATOM 820 O O . GLU A 1 103 ? 1.576 6.326 -18.082 1.00 98.31 103 GLU A O 1
ATOM 825 N N . ARG A 1 104 ? 0.429 8.231 -17.833 1.00 98.31 104 ARG A N 1
ATOM 826 C CA . ARG A 1 104 ? 1.246 8.725 -16.711 1.00 98.31 104 ARG A CA 1
ATOM 827 C C . ARG A 1 104 ? 1.402 7.736 -15.545 1.00 98.31 104 ARG A C 1
ATOM 829 O O . ARG A 1 104 ? 2.385 7.811 -14.821 1.00 98.31 104 ARG A O 1
ATOM 836 N N . LYS A 1 105 ? 0.436 6.833 -15.334 1.00 98.38 105 LYS A N 1
ATOM 837 C CA . LYS A 1 105 ? 0.507 5.826 -14.262 1.00 98.38 105 LYS A CA 1
ATOM 838 C C . LYS A 1 105 ? 1.343 4.630 -14.688 1.00 98.38 105 LYS A C 1
ATOM 840 O O . LYS A 1 105 ? 2.108 4.122 -13.880 1.00 98.38 105 LYS A O 1
ATOM 845 N N . ILE A 1 106 ? 1.205 4.203 -15.942 1.00 98.69 106 ILE A N 1
ATOM 846 C CA . ILE A 1 106 ? 2.068 3.165 -16.504 1.00 98.69 106 ILE A CA 1
ATOM 847 C C . ILE A 1 106 ? 3.514 3.657 -16.548 1.00 98.69 106 ILE A C 1
ATOM 849 O O . ILE A 1 106 ? 4.405 2.946 -16.101 1.00 98.69 106 ILE A O 1
ATOM 853 N N . ASP A 1 107 ? 3.743 4.894 -16.981 1.00 98.62 107 ASP A N 1
ATOM 854 C CA . ASP A 1 107 ? 5.079 5.491 -17.007 1.00 98.62 107 ASP A CA 1
ATOM 855 C C . ASP A 1 107 ? 5.697 5.555 -15.607 1.00 98.62 107 ASP A C 1
ATOM 857 O O . ASP A 1 107 ? 6.842 5.145 -15.435 1.00 98.62 107 ASP A O 1
ATOM 861 N N . ALA A 1 108 ? 4.915 5.940 -14.592 1.00 98.62 108 ALA A N 1
ATOM 862 C CA . ALA A 1 108 ? 5.353 5.914 -13.198 1.00 98.62 108 ALA A CA 1
ATOM 863 C C . ALA A 1 108 ? 5.742 4.505 -12.718 1.00 98.62 108 ALA A C 1
ATOM 865 O O . ALA A 1 108 ? 6.763 4.347 -12.058 1.00 98.62 108 ALA A O 1
ATOM 866 N N . ILE A 1 109 ? 4.969 3.470 -13.065 1.00 98.69 109 ILE A N 1
ATOM 867 C CA . ILE A 1 109 ? 5.294 2.074 -12.723 1.00 98.69 109 ILE A CA 1
ATOM 868 C C . ILE A 1 109 ? 6.627 1.655 -13.346 1.00 98.69 109 ILE A C 1
ATOM 870 O O . ILE A 1 109 ? 7.473 1.074 -12.670 1.00 98.69 109 ILE A O 1
ATOM 874 N N . LEU A 1 110 ? 6.829 1.969 -14.625 1.00 98.69 110 LEU A N 1
ATOM 875 C CA . LEU A 1 110 ? 8.054 1.621 -15.342 1.00 98.69 110 LEU A CA 1
ATOM 876 C C . LEU A 1 110 ? 9.270 2.411 -14.845 1.00 98.69 110 LEU A C 1
ATOM 878 O O . LEU A 1 110 ? 10.390 1.907 -14.894 1.00 98.69 110 LEU A O 1
ATOM 882 N N . GLU A 1 111 ? 9.070 3.648 -14.399 1.00 98.69 111 GLU A N 1
ATOM 883 C CA . GLU A 1 111 ? 10.104 4.459 -13.761 1.00 98.69 111 GLU A CA 1
ATOM 884 C C . GLU A 1 111 ? 10.480 3.895 -12.386 1.00 98.69 111 GLU A C 1
ATOM 886 O O . GLU A 1 111 ? 11.661 3.685 -12.132 1.00 98.69 111 GLU A O 1
ATOM 891 N N . ILE A 1 112 ? 9.497 3.539 -11.549 1.00 98.75 112 ILE A N 1
ATOM 892 C CA . ILE A 1 112 ? 9.739 2.880 -10.254 1.00 98.75 112 ILE A CA 1
ATOM 893 C C . ILE A 1 112 ? 10.493 1.563 -10.452 1.00 98.75 112 ILE A C 1
ATOM 895 O O . ILE A 1 112 ? 11.467 1.309 -9.745 1.00 98.75 112 ILE A O 1
ATOM 899 N N . ALA A 1 113 ? 10.071 0.741 -11.417 1.00 98.69 113 ALA A N 1
ATOM 900 C CA . ALA A 1 113 ? 10.740 -0.516 -11.736 1.00 98.69 113 ALA A CA 1
ATOM 901 C C . ALA A 1 113 ? 12.214 -0.295 -12.099 1.00 98.69 113 ALA A C 1
ATOM 903 O O . ALA A 1 113 ? 13.081 -1.001 -11.592 1.00 98.69 113 ALA A O 1
ATOM 904 N N . GLU A 1 114 ? 12.504 0.722 -12.913 1.00 98.50 114 GLU A N 1
ATOM 905 C CA . GLU A 1 114 ? 13.871 1.068 -13.300 1.00 98.50 114 GLU A CA 1
ATOM 906 C C . GLU A 1 114 ? 14.697 1.592 -12.117 1.00 98.50 114 GLU A C 1
ATOM 908 O O . GLU A 1 114 ? 15.827 1.149 -11.920 1.00 98.50 114 GLU A O 1
ATOM 913 N N . THR A 1 115 ? 14.139 2.476 -11.283 1.00 98.50 115 THR A N 1
ATOM 914 C CA . THR A 1 115 ? 14.804 2.946 -10.057 1.00 98.50 115 THR A CA 1
ATOM 915 C C . THR A 1 115 ? 15.172 1.776 -9.149 1.00 98.50 115 THR A C 1
ATOM 917 O O . THR A 1 115 ? 16.307 1.677 -8.689 1.00 98.50 115 THR A O 1
ATOM 920 N N . VAL A 1 116 ? 14.227 0.867 -8.911 1.00 98.44 116 VAL A N 1
ATOM 921 C CA . VAL A 1 116 ? 14.421 -0.286 -8.027 1.00 98.44 116 VAL A CA 1
ATOM 922 C C . VAL A 1 116 ? 15.420 -1.280 -8.624 1.00 98.44 116 VAL A C 1
ATOM 924 O O . VAL A 1 116 ? 16.272 -1.790 -7.898 1.00 98.44 116 VAL A O 1
ATOM 927 N N . ARG A 1 117 ? 15.385 -1.501 -9.943 1.00 98.31 117 ARG A N 1
ATOM 928 C CA . ARG A 1 117 ? 16.367 -2.327 -10.660 1.00 98.31 117 ARG A CA 1
ATOM 929 C C . ARG A 1 117 ? 17.784 -1.781 -10.492 1.00 98.31 117 ARG A C 1
ATOM 931 O O . ARG A 1 117 ? 18.699 -2.536 -10.184 1.00 98.31 117 ARG A O 1
ATOM 938 N N . MET A 1 118 ? 17.953 -0.467 -10.640 1.00 98.06 118 MET A N 1
ATOM 939 C CA . MET A 1 118 ? 19.247 0.204 -10.486 1.00 98.06 118 MET A CA 1
ATOM 940 C C . MET A 1 118 ? 19.772 0.182 -9.046 1.00 98.06 118 MET A C 1
ATOM 942 O O . MET A 1 118 ? 20.984 0.158 -8.842 1.00 98.06 118 MET A O 1
ATOM 946 N N . LEU A 1 119 ? 18.884 0.189 -8.048 1.00 97.88 119 LEU A N 1
ATOM 947 C CA . LEU A 1 119 ? 19.261 0.037 -6.641 1.00 97.88 119 LEU A CA 1
ATOM 948 C C . LEU A 1 119 ? 19.702 -1.396 -6.307 1.00 97.88 119 LEU A C 1
ATOM 950 O O . LEU A 1 119 ? 20.615 -1.583 -5.497 1.00 97.88 119 LEU A O 1
ATOM 954 N N . GLY A 1 120 ? 19.034 -2.395 -6.891 1.00 97.12 120 GLY A N 1
ATOM 955 C CA . GLY A 1 120 ? 19.148 -3.793 -6.480 1.00 97.12 120 GLY A CA 1
ATOM 956 C C . GLY A 1 120 ? 18.688 -4.019 -5.034 1.00 97.12 120 GLY A C 1
ATOM 957 O O . GLY A 1 120 ? 18.217 -3.103 -4.357 1.00 97.12 120 GLY A O 1
ATOM 958 N N . ASP A 1 121 ? 18.842 -5.244 -4.530 1.00 95.75 121 ASP A N 1
ATOM 959 C CA . ASP A 1 121 ? 18.377 -5.625 -3.189 1.00 95.75 121 ASP A CA 1
ATOM 960 C C . ASP A 1 121 ? 19.009 -4.770 -2.082 1.00 95.75 121 ASP A C 1
ATOM 962 O O . ASP A 1 121 ? 18.307 -4.142 -1.292 1.00 95.75 121 ASP A O 1
ATOM 966 N N . ALA A 1 122 ? 20.342 -4.672 -2.056 1.00 96.19 122 ALA A N 1
ATOM 967 C CA . ALA A 1 122 ? 21.056 -3.936 -1.011 1.00 96.19 122 ALA A CA 1
ATOM 968 C C . ALA A 1 122 ? 20.764 -2.425 -1.044 1.00 96.19 122 ALA A C 1
ATOM 970 O O . ALA A 1 122 ? 20.631 -1.791 0.008 1.00 96.19 122 ALA A O 1
ATOM 971 N N . GLY A 1 123 ? 20.654 -1.842 -2.243 1.00 97.56 123 GLY A N 1
ATOM 972 C CA . GLY A 1 123 ? 20.309 -0.434 -2.408 1.00 97.56 123 GLY A CA 1
ATOM 973 C C . GLY A 1 123 ? 18.882 -0.146 -1.955 1.00 97.56 123 GLY A C 1
ATOM 974 O O . GLY A 1 123 ? 18.662 0.837 -1.248 1.00 97.56 123 GLY A O 1
ATOM 975 N N . LEU A 1 124 ? 17.935 -1.030 -2.285 1.00 97.44 124 LEU A N 1
ATOM 976 C CA . LEU A 1 124 ? 16.551 -0.918 -1.837 1.00 97.44 124 LEU A CA 1
ATOM 977 C C . LEU A 1 124 ? 16.452 -1.035 -0.314 1.00 97.44 124 LEU A C 1
ATOM 979 O O . LEU A 1 124 ? 15.868 -0.157 0.317 1.00 97.44 124 LEU A O 1
ATOM 983 N N . SER A 1 125 ? 17.070 -2.052 0.298 1.00 95.88 125 SER A N 1
ATOM 984 C CA . SER A 1 125 ? 17.068 -2.205 1.759 1.00 95.88 125 SER A CA 1
ATOM 985 C C . SER A 1 125 ? 17.635 -0.971 2.462 1.00 95.88 125 SER A C 1
ATOM 987 O O . SER A 1 125 ? 17.073 -0.521 3.457 1.00 95.88 125 SER A O 1
ATOM 989 N N . LYS A 1 126 ? 18.712 -0.380 1.926 1.00 96.62 126 LYS A N 1
ATOM 990 C CA . LYS A 1 126 ? 19.286 0.860 2.462 1.00 96.62 126 LYS A CA 1
ATOM 991 C C . LYS A 1 126 ? 18.344 2.053 2.293 1.00 96.62 126 LYS A C 1
ATOM 993 O O . LYS A 1 126 ? 18.208 2.840 3.225 1.00 96.62 126 LYS A O 1
ATOM 998 N N . ALA A 1 127 ? 17.699 2.194 1.136 1.00 96.31 127 ALA A N 1
ATOM 999 C CA . ALA A 1 127 ? 16.751 3.276 0.877 1.00 96.31 127 ALA A CA 1
ATOM 1000 C C . ALA A 1 127 ? 15.527 3.203 1.807 1.00 96.31 127 ALA A C 1
ATOM 1002 O O . ALA A 1 127 ? 15.043 4.227 2.278 1.00 96.31 127 ALA A O 1
ATOM 1003 N N . LEU A 1 128 ? 15.079 1.991 2.146 1.00 95.88 128 LEU A N 1
ATOM 1004 C CA . LEU A 1 128 ? 13.966 1.756 3.068 1.00 95.88 128 LEU A CA 1
ATOM 1005 C C . LEU A 1 128 ? 14.268 2.115 4.535 1.00 95.88 128 LEU A C 1
ATOM 1007 O O . LEU A 1 128 ? 13.327 2.206 5.324 1.00 95.88 128 LEU A O 1
ATOM 1011 N N . LEU A 1 129 ? 15.534 2.362 4.902 1.00 94.12 129 LEU A N 1
ATOM 1012 C CA . LEU A 1 129 ? 15.889 2.915 6.217 1.00 94.12 129 LEU A CA 1
ATOM 1013 C C . LEU A 1 129 ? 15.460 4.384 6.359 1.00 94.12 129 LEU A C 1
ATOM 1015 O O . LEU A 1 129 ? 15.114 4.803 7.459 1.00 94.12 129 LEU A O 1
ATOM 1019 N N . ASP A 1 130 ? 15.447 5.145 5.258 1.00 94.69 130 ASP A N 1
ATOM 1020 C CA . ASP A 1 130 ? 14.913 6.512 5.192 1.00 94.69 130 ASP A CA 1
ATOM 1021 C C . ASP A 1 130 ? 13.579 6.513 4.427 1.00 94.69 130 ASP A C 1
ATOM 1023 O O . ASP A 1 130 ? 13.427 7.055 3.327 1.00 94.69 130 ASP A O 1
ATOM 1027 N N . LEU A 1 131 ? 12.620 5.787 5.012 1.00 93.88 131 LEU A N 1
ATOM 1028 C CA . LEU A 1 131 ? 11.410 5.307 4.351 1.00 93.88 131 LEU A CA 1
ATOM 1029 C C . LEU A 1 131 ? 10.582 6.416 3.696 1.00 93.88 131 LEU A C 1
ATOM 1031 O O . LEU A 1 131 ? 10.317 6.354 2.499 1.00 93.88 131 LEU A O 1
ATOM 1035 N N . GLU A 1 132 ? 10.104 7.396 4.468 1.00 95.19 132 GLU A N 1
ATOM 1036 C CA . GLU A 1 132 ? 9.168 8.395 3.940 1.00 95.19 132 GLU A CA 1
ATOM 1037 C C . GLU A 1 132 ? 9.799 9.235 2.813 1.00 95.19 132 GLU A C 1
ATOM 1039 O O . GLU A 1 132 ? 9.170 9.327 1.752 1.00 95.19 132 GLU A O 1
ATOM 1044 N N . PRO A 1 133 ? 11.010 9.811 2.969 1.00 97.00 133 PRO A N 1
ATOM 1045 C CA . PRO A 1 133 ? 11.668 10.538 1.887 1.00 97.00 133 PRO A CA 1
ATOM 1046 C C . PRO A 1 133 ? 11.857 9.690 0.630 1.00 97.00 133 PRO A C 1
ATOM 1048 O O . PRO A 1 133 ? 11.522 10.149 -0.464 1.00 97.00 133 PRO A O 1
ATOM 1051 N N . PHE A 1 134 ? 12.312 8.440 0.777 1.00 97.81 134 PHE A N 1
ATOM 1052 C CA . PHE A 1 134 ? 12.472 7.537 -0.358 1.00 97.81 134 PHE A CA 1
ATOM 1053 C C . PHE A 1 134 ? 11.136 7.257 -1.052 1.00 97.81 134 PHE A C 1
ATOM 1055 O O . PHE A 1 134 ? 11.007 7.505 -2.251 1.00 97.81 134 PHE A O 1
ATOM 1062 N N . LEU A 1 135 ? 10.111 6.812 -0.318 1.00 98.06 135 LEU A N 1
ATOM 1063 C CA . LEU A 1 135 ? 8.817 6.478 -0.916 1.00 98.06 135 LEU A CA 1
ATOM 1064 C C . LEU A 1 135 ? 8.180 7.692 -1.594 1.00 98.06 135 LEU A C 1
ATOM 1066 O O . LEU A 1 135 ? 7.620 7.551 -2.675 1.00 98.06 135 LEU A O 1
ATOM 1070 N N . ARG A 1 136 ? 8.280 8.884 -0.997 1.00 97.69 136 ARG A N 1
ATOM 1071 C CA . ARG A 1 136 ? 7.724 10.124 -1.565 1.00 97.69 136 ARG A CA 1
ATOM 1072 C C . ARG A 1 136 ? 8.518 10.667 -2.752 1.00 97.69 136 ARG A C 1
ATOM 1074 O O . ARG A 1 136 ? 7.998 11.521 -3.467 1.00 97.69 136 ARG A O 1
ATOM 1081 N N . SER A 1 137 ? 9.749 10.201 -2.962 1.00 97.38 137 SER A N 1
ATOM 1082 C CA . SER A 1 137 ? 10.518 10.520 -4.169 1.00 97.38 137 SER A CA 1
ATOM 1083 C C . SER A 1 137 ? 10.009 9.773 -5.406 1.00 97.38 137 SER A C 1
ATOM 1085 O O . SER A 1 137 ? 10.256 10.211 -6.527 1.00 97.38 137 SER A O 1
ATOM 1087 N N . LEU A 1 138 ? 9.269 8.673 -5.214 1.00 98.19 138 LEU A N 1
ATOM 1088 C CA . LEU A 1 138 ? 8.751 7.858 -6.306 1.00 98.19 138 LEU A CA 1
ATOM 1089 C C . LEU A 1 138 ? 7.585 8.559 -7.025 1.00 98.19 138 LEU A C 1
ATOM 1091 O O . LEU A 1 138 ? 6.727 9.179 -6.380 1.00 98.19 138 LEU A O 1
ATOM 1095 N N . PRO A 1 139 ? 7.485 8.428 -8.360 1.00 97.81 139 PRO A N 1
ATOM 1096 C CA . PRO A 1 139 ? 6.406 9.041 -9.119 1.00 97.81 139 PRO A CA 1
ATOM 1097 C C . PRO A 1 139 ? 5.046 8.523 -8.637 1.00 97.81 139 PRO A C 1
ATOM 1099 O O . PRO A 1 139 ? 4.871 7.348 -8.325 1.00 97.81 139 PRO A O 1
ATOM 1102 N N . TYR A 1 140 ? 4.057 9.419 -8.580 1.00 96.50 140 TYR A N 1
ATOM 1103 C CA . TYR A 1 140 ? 2.699 9.139 -8.085 1.00 96.50 140 TYR A CA 1
ATOM 1104 C C . TYR A 1 140 ? 2.574 8.773 -6.592 1.00 96.50 140 TYR A C 1
ATOM 1106 O O . TYR A 1 140 ? 1.454 8.531 -6.130 1.00 96.50 140 TYR A O 1
ATOM 1114 N N . ILE A 1 141 ? 3.655 8.812 -5.808 1.00 96.81 141 ILE A N 1
ATOM 1115 C CA . ILE A 1 141 ? 3.613 8.550 -4.367 1.00 96.81 141 ILE A CA 1
ATOM 1116 C C . ILE A 1 141 ? 3.670 9.870 -3.576 1.00 96.81 141 ILE A C 1
ATOM 1118 O O . ILE A 1 141 ? 4.720 10.404 -3.251 1.00 96.81 141 ILE A O 1
ATOM 1122 N N . GLY A 1 142 ? 2.497 10.417 -3.248 1.00 92.75 142 GLY A N 1
ATOM 1123 C CA . GLY A 1 142 ? 2.342 11.647 -2.465 1.00 92.75 142 GLY A CA 1
ATOM 1124 C C . GLY A 1 142 ? 2.125 11.450 -0.950 1.00 92.75 142 GLY A C 1
ATOM 1125 O O . GLY A 1 142 ? 2.226 10.333 -0.437 1.00 92.75 142 GLY A O 1
ATOM 1126 N N . PRO A 1 143 ? 1.738 12.528 -0.230 1.00 87.88 143 PRO A N 1
ATOM 1127 C CA . PRO A 1 143 ? 1.614 12.572 1.238 1.00 87.88 143 PRO A CA 1
ATOM 1128 C C . PRO A 1 143 ? 0.678 11.536 1.876 1.00 87.88 143 PRO A C 1
ATOM 1130 O O . PRO A 1 143 ? 0.830 11.219 3.049 1.00 87.88 143 PRO A O 1
ATOM 1133 N N . VAL A 1 144 ? -0.292 11.011 1.123 1.00 86.19 144 VAL A N 1
ATOM 1134 C CA . VAL A 1 144 ? -1.219 9.971 1.607 1.00 86.19 144 VAL A CA 1
ATOM 1135 C C . VAL A 1 144 ? -0.802 8.583 1.121 1.00 86.19 144 VAL A C 1
ATOM 1137 O O . VAL A 1 144 ? -0.883 7.602 1.856 1.00 86.19 144 VAL A O 1
ATOM 1140 N N . THR A 1 145 ? -0.368 8.469 -0.134 1.00 92.44 145 THR A N 1
ATOM 1141 C CA . THR A 1 145 ? -0.088 7.176 -0.771 1.00 92.44 145 THR A CA 1
ATOM 1142 C C . THR A 1 145 ? 1.227 6.558 -0.316 1.00 92.44 145 THR A C 1
ATOM 1144 O O . THR A 1 145 ? 1.347 5.340 -0.398 1.00 92.44 145 THR A O 1
ATOM 1147 N N . TRP A 1 146 ? 2.178 7.330 0.223 1.00 95.19 146 TRP A N 1
ATOM 1148 C CA . TRP A 1 146 ? 3.398 6.743 0.792 1.00 95.19 146 TRP A CA 1
ATOM 1149 C C . TRP A 1 146 ? 3.081 5.799 1.955 1.00 95.19 146 TRP A C 1
ATOM 1151 O O . TRP A 1 146 ? 3.650 4.718 2.018 1.00 95.19 146 TRP A O 1
ATOM 1161 N N . ARG A 1 147 ? 2.102 6.136 2.811 1.00 93.00 147 ARG A N 1
ATOM 1162 C CA . ARG A 1 147 ? 1.659 5.254 3.907 1.00 93.00 147 ARG A CA 1
ATOM 1163 C C . ARG A 1 147 ? 0.973 3.993 3.403 1.00 93.00 147 ARG A C 1
ATOM 1165 O O . ARG A 1 147 ? 1.079 2.946 4.026 1.00 93.00 147 ARG A O 1
ATOM 1172 N N . HIS A 1 148 ? 0.286 4.083 2.262 1.00 93.25 148 HIS A N 1
ATOM 1173 C CA . HIS A 1 148 ? -0.289 2.907 1.610 1.00 93.25 148 HIS A CA 1
ATOM 1174 C C . HIS A 1 148 ? 0.812 1.939 1.179 1.00 93.25 148 HIS A C 1
ATOM 1176 O O . HIS A 1 148 ? 0.726 0.759 1.492 1.00 93.25 148 HIS A O 1
ATOM 1182 N N . LEU A 1 149 ? 1.851 2.452 0.517 1.00 96.19 149 LEU A N 1
ATOM 1183 C CA . LEU A 1 149 ? 2.987 1.637 0.105 1.00 96.19 149 LEU A CA 1
ATOM 1184 C C . LEU A 1 149 ? 3.760 1.099 1.315 1.00 96.19 149 LEU A C 1
ATOM 1186 O O . LEU A 1 149 ? 4.008 -0.096 1.373 1.00 96.19 149 LEU A O 1
ATOM 1190 N N . ALA A 1 150 ? 4.051 1.944 2.308 1.00 94.88 150 ALA A N 1
ATOM 1191 C CA . ALA A 1 150 ? 4.716 1.555 3.551 1.00 94.88 150 ALA A CA 1
ATOM 1192 C C . ALA A 1 150 ? 4.001 0.382 4.242 1.00 94.88 150 ALA A C 1
ATOM 1194 O O . ALA A 1 150 ? 4.637 -0.613 4.581 1.00 94.88 150 ALA A O 1
ATOM 1195 N N . LYS A 1 151 ? 2.672 0.456 4.383 1.00 91.94 151 LYS A N 1
ATOM 1196 C CA . LYS A 1 151 ? 1.877 -0.640 4.947 1.00 91.94 151 LYS A CA 1
ATOM 1197 C C . LYS A 1 151 ? 1.988 -1.917 4.113 1.00 91.94 151 LYS A C 1
ATOM 1199 O O . LYS A 1 151 ? 2.186 -2.997 4.656 1.00 91.94 151 LYS A O 1
ATOM 1204 N N . ASN A 1 152 ? 1.863 -1.802 2.792 1.00 94.06 152 ASN A N 1
ATOM 1205 C CA . ASN A 1 152 ? 1.920 -2.953 1.892 1.00 94.06 152 ASN A CA 1
ATOM 1206 C C . ASN A 1 152 ? 3.280 -3.666 1.913 1.00 94.06 152 ASN A C 1
ATOM 1208 O O . ASN A 1 152 ? 3.341 -4.858 1.640 1.00 94.06 152 ASN A O 1
ATOM 1212 N N . ILE A 1 153 ? 4.352 -2.960 2.274 1.00 94.75 153 ILE A N 1
ATOM 1213 C CA . ILE A 1 153 ? 5.692 -3.535 2.435 1.00 94.75 153 ILE A CA 1
ATOM 1214 C C . ILE A 1 153 ? 6.009 -3.896 3.897 1.00 94.75 153 ILE A C 1
ATOM 1216 O O . ILE A 1 153 ? 7.166 -4.106 4.234 1.00 94.75 153 ILE A O 1
ATOM 1220 N N . GLY A 1 154 ? 5.008 -3.973 4.782 1.00 91.44 154 GLY A N 1
ATOM 1221 C CA . GLY A 1 154 ? 5.169 -4.496 6.146 1.00 91.44 154 GLY A CA 1
ATOM 1222 C C . GLY A 1 154 ? 5.613 -3.478 7.194 1.00 91.44 154 GLY A C 1
ATOM 1223 O O . GLY A 1 154 ? 6.094 -3.862 8.259 1.00 91.44 154 GLY A O 1
ATOM 1224 N N . VAL A 1 155 ? 5.482 -2.179 6.921 1.00 91.38 155 VAL A N 1
ATOM 1225 C CA . VAL A 1 155 ? 5.704 -1.139 7.932 1.00 91.38 155 VAL A CA 1
ATOM 1226 C C . VAL A 1 155 ? 4.434 -0.984 8.765 1.00 91.38 155 VAL A C 1
ATOM 1228 O O . VAL A 1 155 ? 3.337 -0.839 8.226 1.00 91.38 155 VAL A O 1
ATOM 1231 N N . SER A 1 156 ? 4.586 -0.974 10.091 1.00 87.44 156 SER A N 1
ATOM 1232 C CA . SER A 1 156 ? 3.478 -0.848 11.045 1.00 87.44 156 SER A CA 1
ATOM 1233 C C . SER A 1 156 ? 2.943 0.590 11.108 1.00 87.44 156 SER A C 1
ATOM 1235 O O . SER A 1 156 ? 3.179 1.329 12.061 1.00 87.44 156 SER A O 1
ATOM 1237 N N . VAL A 1 157 ? 2.252 1.012 10.050 1.00 88.94 157 VAL A N 1
ATOM 1238 C CA . VAL A 1 157 ? 1.598 2.321 9.934 1.00 88.94 157 VAL A CA 1
ATOM 1239 C C . VAL A 1 157 ? 0.165 2.155 9.455 1.00 88.94 157 VAL A C 1
ATOM 1241 O O . VAL A 1 157 ? -0.132 1.295 8.624 1.00 88.94 157 VAL A O 1
ATOM 1244 N N . ALA A 1 158 ? -0.728 3.014 9.942 1.00 88.50 158 ALA A N 1
ATOM 1245 C CA . ALA A 1 158 ? -2.095 3.055 9.457 1.00 88.50 158 ALA A CA 1
ATOM 1246 C C . ALA A 1 158 ? -2.222 3.998 8.249 1.00 88.50 158 ALA A C 1
ATOM 1248 O O . ALA A 1 158 ? -1.563 5.044 8.144 1.00 88.50 158 ALA A O 1
ATOM 1249 N N . LYS A 1 159 ? -3.094 3.635 7.307 1.00 87.25 159 LYS A N 1
ATOM 1250 C CA . LYS A 1 159 ? -3.361 4.412 6.101 1.00 87.25 159 LYS A CA 1
ATOM 1251 C C . LYS A 1 159 ? -4.562 5.317 6.345 1.00 87.25 159 LYS A C 1
ATOM 1253 O O . LYS A 1 159 ? -5.713 4.886 6.333 1.00 87.25 159 LYS A O 1
ATOM 1258 N N . ALA A 1 160 ? -4.304 6.616 6.451 1.00 86.19 160 ALA A N 1
ATOM 1259 C CA . ALA A 1 160 ? -5.338 7.628 6.650 1.00 86.19 160 ALA A CA 1
ATOM 1260 C C . ALA A 1 160 ? -6.153 7.944 5.375 1.00 86.19 160 ALA A C 1
ATOM 1262 O O . ALA A 1 160 ? -6.236 9.091 4.938 1.00 86.19 160 ALA A O 1
ATOM 1263 N N . ASP A 1 161 ? -6.755 6.935 4.740 1.00 85.25 161 ASP A N 1
ATOM 1264 C CA . ASP A 1 161 ? -7.684 7.175 3.637 1.00 85.25 161 ASP A CA 1
ATOM 1265 C C . ASP A 1 161 ? -9.076 7.603 4.119 1.00 85.25 161 ASP A C 1
ATOM 1267 O O . ASP A 1 161 ? -9.406 7.557 5.303 1.00 85.25 161 ASP A O 1
ATOM 1271 N N . ARG A 1 162 ? -9.922 8.035 3.177 1.00 86.56 162 ARG A N 1
ATOM 1272 C CA . ARG A 1 162 ? -11.250 8.584 3.484 1.00 86.56 162 ARG A CA 1
ATOM 1273 C C . ARG A 1 162 ? -12.129 7.658 4.331 1.00 86.56 162 ARG A C 1
ATOM 1275 O O . ARG A 1 162 ? -12.999 8.169 5.026 1.00 86.56 162 ARG A O 1
ATOM 1282 N N . HIS A 1 163 ? -11.992 6.336 4.216 1.00 87.94 163 HIS A N 1
ATOM 1283 C CA . HIS A 1 163 ? -12.798 5.386 4.982 1.00 87.94 163 HIS A CA 1
ATOM 1284 C C . HIS A 1 163 ? -12.304 5.345 6.424 1.00 87.94 163 HIS A C 1
ATOM 1286 O O . HIS A 1 163 ? -13.097 5.541 7.342 1.00 87.94 163 HIS A O 1
ATOM 1292 N N . MET A 1 164 ? -10.991 5.224 6.605 1.00 91.06 164 MET A N 1
ATOM 1293 C CA . MET A 1 164 ? -10.360 5.198 7.921 1.00 91.06 164 MET A CA 1
ATOM 1294 C C . MET A 1 164 ? -10.515 6.525 8.671 1.00 91.06 164 MET A C 1
ATOM 1296 O O . MET A 1 164 ? -10.901 6.526 9.836 1.00 91.06 164 MET A O 1
ATOM 1300 N N . VAL A 1 165 ? -10.330 7.667 7.998 1.00 90.88 165 VAL A N 1
ATOM 1301 C CA . VAL A 1 165 ? -10.539 9.003 8.592 1.00 90.88 165 VAL A CA 1
ATOM 1302 C C . VAL A 1 165 ? -11.984 9.180 9.060 1.00 90.88 165 VAL A C 1
ATOM 1304 O O . VAL A 1 165 ? -12.234 9.726 10.131 1.00 90.88 165 VAL A O 1
ATOM 1307 N N . ARG A 1 166 ? -12.956 8.687 8.284 1.00 87.50 166 ARG A N 1
ATOM 1308 C CA . ARG A 1 166 ? -14.368 8.721 8.690 1.00 87.50 166 ARG A CA 1
ATOM 1309 C C . ARG A 1 166 ? -14.638 7.816 9.881 1.00 87.50 166 ARG A C 1
ATOM 1311 O O . ARG A 1 166 ? -15.421 8.202 10.738 1.00 87.50 166 ARG A O 1
ATOM 1318 N N . PHE A 1 167 ? -14.012 6.644 9.935 1.00 89.06 167 PHE A N 1
ATOM 1319 C CA . PHE A 1 167 ? -14.153 5.726 11.060 1.00 89.06 167 PHE A CA 1
ATOM 1320 C C . PHE A 1 167 ? -13.562 6.323 12.346 1.00 89.06 167 PHE A C 1
ATOM 1322 O O . PHE A 1 167 ? -14.215 6.302 13.391 1.00 89.06 167 PHE A O 1
ATOM 1329 N N . ALA A 1 168 ? -12.374 6.929 12.261 1.00 91.62 168 ALA A N 1
ATOM 1330 C CA . ALA A 1 168 ? -11.752 7.647 13.372 1.00 91.62 168 ALA A CA 1
ATOM 1331 C C . ALA A 1 168 ? -12.662 8.782 13.865 1.00 91.62 168 ALA A C 1
ATOM 1333 O O . ALA A 1 168 ? -13.015 8.822 15.040 1.00 91.62 168 ALA A O 1
ATOM 1334 N N . ALA A 1 169 ? -13.160 9.625 12.955 1.00 89.94 169 ALA A N 1
ATOM 1335 C CA . ALA A 1 169 ? -14.073 10.708 13.310 1.00 89.94 169 ALA A CA 1
ATOM 1336 C C . ALA A 1 169 ? -15.391 10.201 13.920 1.00 89.94 169 ALA A C 1
ATOM 1338 O O . ALA A 1 169 ? -15.869 10.766 14.899 1.00 89.94 169 ALA A O 1
ATOM 1339 N N . ALA A 1 170 ? -15.969 9.126 13.373 1.00 87.38 170 ALA A N 1
ATOM 1340 C CA . ALA A 1 170 ? -17.203 8.541 13.890 1.00 87.38 170 ALA A CA 1
ATOM 1341 C C . ALA A 1 170 ? -17.025 8.018 15.317 1.00 87.38 170 ALA A C 1
ATOM 1343 O O . ALA A 1 170 ? -17.928 8.164 16.124 1.00 87.38 170 ALA A O 1
ATOM 1344 N N . THR A 1 171 ? -15.858 7.462 15.635 1.00 89.19 171 THR A N 1
ATOM 1345 C CA . THR A 1 171 ? -15.531 6.948 16.971 1.00 89.19 171 THR A CA 1
ATOM 1346 C C . THR A 1 171 ? -14.978 8.023 17.912 1.00 89.19 171 THR A C 1
ATOM 1348 O O . THR A 1 171 ? -14.702 7.724 19.068 1.00 89.19 171 THR A O 1
ATOM 1351 N N . GLY A 1 172 ? -14.812 9.271 17.469 1.00 89.69 172 GLY A N 1
ATOM 1352 C CA . GLY A 1 172 ? -14.265 10.352 18.294 1.00 89.69 172 GLY A CA 1
ATOM 1353 C C . GLY A 1 172 ? -12.740 10.318 18.466 1.00 89.69 172 GLY A C 1
ATOM 1354 O O . GLY A 1 172 ? -12.232 10.870 19.439 1.00 89.69 172 GLY A O 1
ATOM 1355 N N . ARG A 1 173 ? -11.997 9.674 17.554 1.00 92.12 173 ARG A N 1
ATOM 1356 C CA . ARG A 1 173 ? -10.524 9.730 17.499 1.00 92.12 173 ARG A CA 1
ATOM 1357 C C . ARG A 1 173 ? -10.064 10.831 16.542 1.00 92.12 173 ARG A C 1
ATOM 1359 O O . ARG A 1 173 ? -10.660 11.041 15.487 1.00 92.12 173 ARG A O 1
ATOM 1366 N N . ASN A 1 174 ? -8.975 11.506 16.913 1.00 87.88 174 ASN A N 1
ATOM 1367 C CA . ASN A 1 174 ? -8.422 12.641 16.163 1.00 87.88 174 ASN A CA 1
ATOM 1368 C C . ASN A 1 174 ? -7.797 12.228 14.827 1.00 87.88 174 ASN A C 1
ATOM 1370 O O . ASN A 1 174 ? -7.857 12.977 13.853 1.00 87.88 174 ASN A O 1
ATOM 1374 N N . ASP A 1 175 ? -7.206 11.038 14.781 1.00 91.00 175 ASP A N 1
ATOM 1375 C CA . ASP A 1 175 ? -6.535 10.506 13.607 1.00 91.00 175 ASP A CA 1
ATOM 1376 C C . ASP A 1 175 ? -6.603 8.971 13.575 1.00 91.00 175 ASP A C 1
ATOM 1378 O O . ASP A 1 175 ? -7.052 8.304 14.514 1.00 91.00 175 ASP A O 1
ATOM 1382 N N . VAL A 1 176 ? -6.201 8.421 12.432 1.00 93.06 176 VAL A N 1
ATOM 1383 C CA . VAL A 1 176 ? -6.249 6.984 12.155 1.00 93.06 176 VAL A CA 1
ATOM 1384 C C . VAL A 1 176 ? -5.147 6.225 12.900 1.00 93.06 176 VAL A C 1
ATOM 1386 O O . VAL A 1 176 ? -5.375 5.087 13.304 1.00 93.06 176 VAL A O 1
ATOM 1389 N N . ASP A 1 177 ? -3.992 6.849 13.145 1.00 92.62 177 ASP A N 1
ATOM 1390 C CA . ASP A 1 177 ? -2.900 6.215 13.890 1.00 92.62 177 ASP A CA 1
ATOM 1391 C C . ASP A 1 177 ? -3.333 5.940 15.333 1.00 92.62 177 ASP A C 1
ATOM 1393 O O . ASP A 1 177 ? -3.102 4.850 15.860 1.00 92.62 177 ASP A O 1
ATOM 1397 N N . ARG A 1 178 ? -4.043 6.883 15.962 1.00 93.06 178 ARG A N 1
ATOM 1398 C CA . ARG A 1 178 ? -4.588 6.722 17.307 1.00 93.06 178 ARG A CA 1
ATOM 1399 C C . ARG A 1 178 ? -5.687 5.671 17.352 1.00 93.06 178 ARG A C 1
ATOM 1401 O O . ARG A 1 178 ? -5.685 4.849 18.259 1.00 93.06 178 ARG A O 1
ATOM 1408 N N . LEU A 1 179 ? -6.591 5.674 16.372 1.00 94.75 179 LEU A N 1
ATOM 1409 C CA . LEU A 1 179 ? -7.631 4.651 16.242 1.00 94.75 179 LEU A CA 1
ATOM 1410 C C . LEU A 1 179 ? -7.025 3.240 16.190 1.00 94.75 179 LEU A C 1
ATOM 1412 O O . LEU A 1 179 ? -7.464 2.354 16.921 1.00 94.75 179 LEU A O 1
ATOM 1416 N N . CYS A 1 180 ? -6.036 3.028 15.321 1.00 95.94 180 CYS A N 1
ATOM 1417 C CA . CYS A 1 180 ? -5.456 1.706 15.117 1.00 95.94 180 CYS A CA 1
ATOM 1418 C C . CYS A 1 180 ? -4.530 1.286 16.266 1.00 95.94 180 CYS A C 1
ATOM 1420 O O . CYS A 1 180 ? -4.587 0.127 16.673 1.00 95.94 180 CYS A O 1
ATOM 1422 N N . SER A 1 181 ? -3.721 2.202 16.813 1.00 95.19 181 SER A N 1
ATOM 1423 C CA . SER A 1 181 ? -2.852 1.902 17.964 1.00 95.19 181 SER A CA 1
ATOM 1424 C C . SER A 1 181 ? -3.657 1.567 19.216 1.00 95.19 181 SER A C 1
ATOM 1426 O O . SER A 1 181 ? -3.349 0.592 19.880 1.00 95.19 181 SER A O 1
ATOM 1428 N N . GLU A 1 182 ? -4.754 2.275 19.486 1.00 95.88 182 GLU A N 1
ATOM 1429 C CA . GLU A 1 182 ? -5.594 1.999 20.654 1.00 95.88 182 GLU A CA 1
ATOM 1430 C C . GLU A 1 182 ? -6.207 0.586 20.632 1.00 95.88 182 GLU A C 1
ATOM 1432 O O . GLU A 1 182 ? -6.234 -0.097 21.653 1.00 95.88 182 GLU A O 1
ATOM 1437 N N . ILE A 1 183 ? -6.668 0.121 19.466 1.00 96.75 183 ILE A N 1
ATOM 1438 C CA . ILE A 1 183 ? -7.168 -1.254 19.303 1.00 96.75 183 ILE A CA 1
ATOM 1439 C C . ILE A 1 183 ? -6.016 -2.256 19.424 1.00 96.75 183 ILE A C 1
ATOM 1441 O O . ILE A 1 183 ? -6.156 -3.261 20.122 1.00 96.75 183 ILE A O 1
ATOM 1445 N N . SER A 1 184 ? -4.895 -1.978 18.751 1.00 96.19 184 SER A N 1
ATOM 1446 C CA . SER A 1 184 ? -3.687 -2.811 18.759 1.00 96.19 184 SER A CA 1
ATOM 1447 C C . SER A 1 184 ? -3.180 -3.040 20.182 1.00 96.19 184 SER A C 1
ATOM 1449 O O . SER A 1 184 ? -2.992 -4.183 20.586 1.00 96.19 184 SER A O 1
ATOM 1451 N N . ASP A 1 185 ? -3.032 -1.975 20.968 1.00 96.81 185 ASP A N 1
ATOM 1452 C CA . ASP A 1 185 ? -2.539 -2.025 22.348 1.00 96.81 185 ASP A CA 1
ATOM 1453 C C . ASP A 1 185 ? -3.462 -2.843 23.263 1.00 96.81 185 ASP A C 1
ATOM 1455 O O . ASP A 1 185 ? -3.003 -3.475 24.213 1.00 96.81 185 ASP A O 1
ATOM 1459 N N . TRP A 1 186 ? -4.767 -2.855 22.976 1.00 97.06 186 TRP A N 1
ATOM 1460 C CA . TRP A 1 186 ? -5.747 -3.569 23.789 1.00 97.06 186 TRP A CA 1
ATOM 1461 C C . TRP A 1 186 ? -5.840 -5.065 23.462 1.00 97.06 186 TRP A C 1
ATOM 1463 O O . TRP A 1 186 ? -5.993 -5.881 24.370 1.00 97.06 186 TRP A O 1
ATOM 1473 N N . ILE A 1 187 ? -5.812 -5.438 22.176 1.00 96.12 187 ILE A N 1
ATOM 1474 C CA . ILE A 1 187 ? -6.080 -6.819 21.726 1.00 96.12 187 ILE A CA 1
ATOM 1475 C C . ILE A 1 187 ? -4.831 -7.567 21.239 1.00 96.12 187 ILE A C 1
ATOM 1477 O O . ILE A 1 187 ? -4.875 -8.785 21.080 1.00 96.12 187 ILE A O 1
ATOM 1481 N N . GLY A 1 188 ? -3.725 -6.859 21.003 1.00 94.75 188 GLY A N 1
ATOM 1482 C CA . GLY A 1 188 ? -2.455 -7.416 20.533 1.00 94.75 188 GLY A CA 1
ATOM 1483 C C . GLY A 1 188 ? -2.366 -7.663 19.024 1.00 94.75 188 GLY A C 1
ATOM 1484 O O . GLY A 1 188 ? -1.341 -8.155 18.555 1.00 94.75 188 GLY A O 1
ATOM 1485 N N . ASP A 1 189 ? -3.401 -7.332 18.246 1.00 95.25 189 ASP A N 1
ATOM 1486 C CA . ASP A 1 189 ? -3.310 -7.369 16.782 1.00 95.25 189 ASP A CA 1
ATOM 1487 C C . ASP A 1 189 ? -2.400 -6.230 16.283 1.00 95.25 189 ASP A C 1
ATOM 1489 O O . ASP A 1 189 ? -2.578 -5.098 16.727 1.00 95.25 189 ASP A O 1
ATOM 1493 N N . PRO A 1 190 ? -1.491 -6.464 15.316 1.00 93.38 190 PRO A N 1
ATOM 1494 C CA . PRO A 1 190 ? -0.661 -5.405 14.749 1.00 93.38 190 PRO A CA 1
ATOM 1495 C C . PRO A 1 190 ? -1.487 -4.252 14.163 1.00 93.38 190 PRO A C 1
ATOM 1497 O O . PRO A 1 190 ? -2.518 -4.477 13.528 1.00 93.38 190 PRO A O 1
ATOM 1500 N N . VAL A 1 191 ? -0.987 -3.016 14.260 1.00 93.81 191 VAL A N 1
ATOM 1501 C CA . VAL A 1 191 ? -1.628 -1.813 13.681 1.00 93.81 191 VAL A CA 1
ATOM 1502 C C . VAL A 1 191 ? -2.017 -2.009 12.212 1.00 93.81 191 VAL A C 1
ATOM 1504 O O . VAL A 1 191 ? -3.112 -1.624 11.806 1.00 93.81 191 VAL A O 1
ATOM 1507 N N . ALA A 1 192 ? -1.155 -2.649 11.420 1.00 91.75 192 ALA A N 1
ATOM 1508 C CA . ALA A 1 192 ? -1.402 -2.906 10.002 1.00 91.75 192 ALA A CA 1
ATOM 1509 C C . ALA A 1 192 ? -2.556 -3.909 9.760 1.00 91.75 192 ALA A C 1
ATOM 1511 O O . ALA A 1 192 ? -3.333 -3.763 8.810 1.00 91.75 192 ALA A O 1
ATOM 1512 N N . VAL A 1 193 ? -2.730 -4.874 10.672 1.00 94.44 193 VAL A N 1
ATOM 1513 C CA . VAL A 1 193 ? -3.866 -5.808 10.695 1.00 94.44 193 VAL A CA 1
ATOM 1514 C C . VAL A 1 193 ? -5.151 -5.080 11.087 1.00 94.44 193 VAL A C 1
ATOM 1516 O O . VAL A 1 193 ? -6.183 -5.247 10.433 1.00 94.44 193 VAL A O 1
ATOM 1519 N N . VAL A 1 194 ? -5.092 -4.228 12.114 1.00 96.00 194 VAL A N 1
ATOM 1520 C CA . VAL A 1 194 ? -6.241 -3.411 12.519 1.00 96.00 194 VAL A CA 1
ATOM 1521 C C . VAL A 1 194 ? -6.707 -2.525 11.359 1.00 96.00 194 VAL A C 1
ATOM 1523 O O . VAL A 1 194 ? -7.900 -2.484 11.048 1.00 96.00 194 VAL A O 1
ATOM 1526 N N . ASP A 1 195 ? -5.767 -1.861 10.680 1.00 94.38 195 ASP A N 1
ATOM 1527 C CA . ASP A 1 195 ? -6.028 -1.036 9.499 1.00 94.38 195 ASP A CA 1
ATOM 1528 C C . ASP A 1 195 ? -6.727 -1.829 8.387 1.00 94.38 195 ASP A C 1
ATOM 1530 O O . ASP A 1 195 ? -7.802 -1.425 7.938 1.00 94.38 195 ASP A O 1
ATOM 1534 N N . VAL A 1 196 ? -6.169 -2.974 7.961 1.00 94.31 196 VAL A N 1
ATOM 1535 C CA . VAL A 1 196 ? -6.733 -3.726 6.825 1.00 94.31 196 VAL A CA 1
ATOM 1536 C C . VAL A 1 196 ? -8.135 -4.252 7.120 1.00 94.31 196 VAL A C 1
ATOM 1538 O O . VAL A 1 196 ? -8.999 -4.207 6.243 1.00 94.31 196 VAL A O 1
ATOM 1541 N N . VAL A 1 197 ? -8.396 -4.683 8.357 1.00 96.06 197 VAL A N 1
ATOM 1542 C CA . VAL A 1 197 ? -9.713 -5.165 8.786 1.00 96.06 197 VAL A CA 1
ATOM 1543 C C . VAL A 1 197 ? -10.741 -4.037 8.749 1.00 96.06 197 VAL A C 1
ATOM 1545 O O . VAL A 1 197 ? -11.776 -4.172 8.093 1.00 96.06 197 VAL A O 1
ATOM 1548 N N . LEU A 1 198 ? -10.467 -2.910 9.413 1.00 95.06 198 LEU A N 1
ATOM 1549 C CA . LEU A 1 198 ? -11.408 -1.786 9.469 1.00 95.06 198 LEU A CA 1
ATOM 1550 C C . LEU A 1 198 ? -11.647 -1.180 8.083 1.00 95.06 198 LEU A C 1
ATOM 1552 O O . LEU A 1 198 ? -12.781 -0.824 7.733 1.00 95.06 198 LEU A O 1
ATOM 1556 N N . TRP A 1 199 ? -10.598 -1.109 7.265 1.00 93.50 199 TRP A N 1
ATOM 1557 C CA . TRP A 1 199 ? -10.692 -0.646 5.891 1.00 93.50 199 TRP A CA 1
ATOM 1558 C C . TRP A 1 199 ? -11.560 -1.579 5.039 1.00 93.50 199 TRP A C 1
ATOM 1560 O O . TRP A 1 199 ? -12.503 -1.117 4.387 1.00 93.50 199 TRP A O 1
ATOM 1570 N N . ARG A 1 200 ? -11.304 -2.895 5.069 1.00 94.06 200 ARG A N 1
ATOM 1571 C CA . ARG A 1 200 ? -12.062 -3.882 4.285 1.00 94.06 200 ARG A CA 1
ATOM 1572 C C . ARG A 1 200 ? -13.527 -3.906 4.699 1.00 94.06 200 ARG A C 1
ATOM 1574 O O . ARG A 1 200 ? -14.403 -3.868 3.833 1.00 94.06 200 ARG A O 1
ATOM 1581 N N . TRP A 1 201 ? -13.791 -3.886 6.002 1.00 94.44 201 TRP A N 1
ATOM 1582 C CA . TRP A 1 201 ? -15.140 -3.773 6.548 1.00 94.44 201 TRP A CA 1
ATOM 1583 C C . TRP A 1 201 ? -15.856 -2.525 6.013 1.00 94.44 201 TRP A C 1
ATOM 1585 O O . TRP A 1 201 ? -16.958 -2.612 5.466 1.00 94.44 201 TRP A O 1
ATOM 1595 N N . SER A 1 202 ? -15.185 -1.371 6.041 1.00 90.56 202 SER A N 1
ATOM 1596 C CA . SER A 1 202 ? -15.730 -0.117 5.508 1.00 90.56 202 SER A CA 1
ATOM 1597 C C . SER A 1 202 ? -16.041 -0.184 4.007 1.00 90.56 202 SER A C 1
ATOM 1599 O O . SER A 1 202 ? -17.013 0.423 3.552 1.00 90.56 202 SER A O 1
ATOM 1601 N N . VAL A 1 203 ? -15.237 -0.907 3.218 1.00 88.44 203 VAL A N 1
ATOM 1602 C CA . VAL A 1 203 ? -15.474 -1.118 1.778 1.00 88.44 203 VAL A CA 1
ATOM 1603 C C . VAL A 1 203 ? -16.688 -2.017 1.530 1.00 88.44 203 VAL A C 1
ATOM 1605 O O . VAL A 1 203 ? -17.483 -1.717 0.636 1.00 88.44 203 VAL A O 1
ATOM 1608 N N . LEU A 1 204 ? -16.849 -3.095 2.304 1.00 88.19 204 LEU A N 1
ATOM 1609 C CA . LEU A 1 204 ? -17.988 -4.012 2.190 1.00 88.19 204 LEU A CA 1
ATOM 1610 C C . LEU A 1 204 ? -19.306 -3.301 2.515 1.00 88.19 204 LEU A C 1
ATOM 1612 O O . LEU A 1 204 ? -20.249 -3.346 1.724 1.00 88.19 204 LEU A O 1
ATOM 1616 N N . HIS A 1 205 ? -19.343 -2.544 3.609 1.00 84.25 205 HIS A N 1
ATOM 1617 C CA . HIS A 1 205 ? -20.556 -1.848 4.048 1.00 84.25 205 HIS A 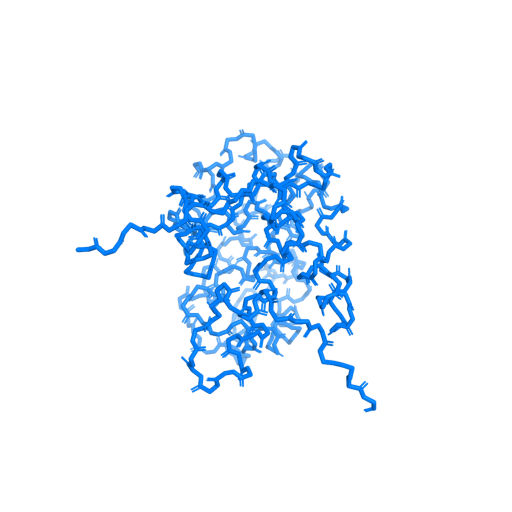CA 1
ATOM 1618 C C . HIS A 1 205 ? -20.886 -0.597 3.230 1.00 84.25 205 HIS A C 1
ATOM 1620 O O . HIS A 1 205 ? -22.057 -0.266 3.054 1.00 84.25 205 HIS A O 1
ATOM 1626 N N . ALA A 1 206 ? -19.892 0.054 2.617 1.00 74.56 206 ALA A N 1
ATOM 1627 C CA . ALA A 1 206 ? -20.150 1.136 1.663 1.00 74.56 206 ALA A CA 1
ATOM 1628 C C . ALA A 1 206 ? -20.888 0.662 0.392 1.00 74.56 206 ALA A C 1
ATOM 1630 O O . ALA A 1 206 ? -21.519 1.476 -0.287 1.00 74.56 206 ALA A O 1
ATOM 1631 N N . ARG A 1 207 ? -20.805 -0.632 0.046 1.00 62.59 207 ARG A N 1
ATOM 1632 C CA . ARG A 1 207 ? -21.490 -1.218 -1.119 1.00 62.59 207 ARG A CA 1
ATOM 1633 C C . ARG A 1 207 ? -22.937 -1.599 -0.816 1.00 62.59 207 ARG A C 1
ATOM 1635 O O . ARG A 1 207 ? -23.797 -1.367 -1.660 1.00 62.59 207 ARG A O 1
ATOM 1642 N N . SER A 1 208 ? -23.203 -2.130 0.375 1.00 55.56 208 SER A N 1
ATOM 1643 C CA . SER A 1 208 ? -24.533 -2.613 0.777 1.00 55.56 208 SER A CA 1
ATOM 1644 C C . SER A 1 208 ? -25.546 -1.490 1.016 1.00 55.56 208 SER A C 1
ATOM 1646 O O . SER A 1 208 ? -26.745 -1.692 0.868 1.00 55.56 208 SER A O 1
ATOM 1648 N N . ALA A 1 209 ? -25.082 -0.285 1.343 1.00 50.62 209 ALA A N 1
ATOM 1649 C CA . ALA A 1 209 ? -25.940 0.817 1.771 1.00 50.62 209 ALA A CA 1
ATOM 1650 C C . ALA A 1 209 ? -26.386 1.778 0.641 1.00 50.62 209 ALA A C 1
ATOM 1652 O O . ALA A 1 209 ? -26.831 2.895 0.916 1.00 50.62 209 ALA A O 1
ATOM 1653 N N . GLY A 1 210 ? -26.257 1.396 -0.638 1.00 43.59 210 GLY A N 1
ATOM 1654 C CA . GLY A 1 210 ? -26.725 2.223 -1.766 1.00 43.59 210 GLY A CA 1
ATOM 1655 C C . GLY A 1 210 ? -26.053 3.604 -1.860 1.00 43.59 210 GLY A C 1
ATOM 1656 O O . GLY A 1 210 ? -26.648 4.550 -2.364 1.00 43.59 210 GLY A O 1
ATOM 1657 N N . GLY A 1 211 ? -24.826 3.742 -1.341 1.00 42.91 211 GLY A N 1
ATOM 1658 C CA . GLY A 1 211 ? -24.122 5.026 -1.213 1.00 42.91 211 GLY A CA 1
ATOM 1659 C C . GLY A 1 211 ? -24.307 5.729 0.138 1.00 42.91 211 GLY A C 1
ATOM 1660 O O . GLY A 1 211 ? -23.665 6.753 0.385 1.00 42.91 211 GLY A O 1
ATOM 1661 N N . SER A 1 212 ? -25.118 5.168 1.035 1.00 42.31 212 SER A N 1
ATOM 1662 C CA . SER A 1 212 ? -25.242 5.624 2.421 1.00 42.31 212 SER A CA 1
ATOM 1663 C C . SER A 1 212 ? -24.084 5.087 3.268 1.00 42.31 212 SER A C 1
ATOM 1665 O O . SER A 1 212 ? -23.499 4.045 2.996 1.00 42.31 212 SER A O 1
ATOM 1667 N N . ARG A 1 213 ? -23.667 5.890 4.241 1.00 50.56 213 ARG A N 1
ATOM 1668 C CA . ARG A 1 213 ? -22.387 5.796 4.954 1.00 50.56 213 ARG A CA 1
ATOM 1669 C C . ARG A 1 213 ? -22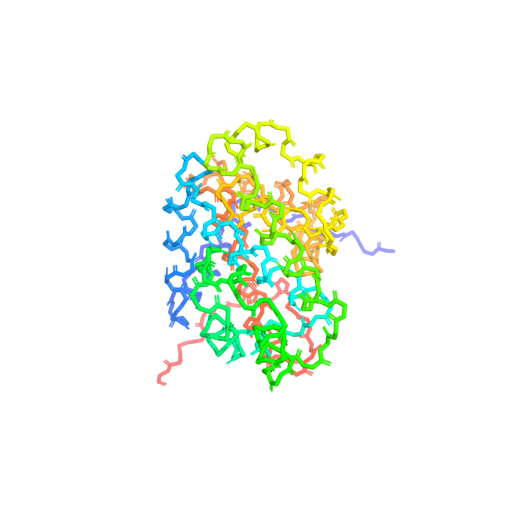.388 4.623 5.946 1.00 50.56 213 ARG A C 1
ATOM 1671 O O . ARG A 1 213 ? -23.421 4.432 6.577 1.00 50.56 213 ARG A O 1
ATOM 1678 N N . PRO A 1 214 ? -21.251 3.936 6.181 1.00 47.69 214 PRO A N 1
ATOM 1679 C CA . PRO A 1 214 ? -21.124 3.101 7.367 1.00 47.69 214 PRO A CA 1
ATOM 1680 C C . PRO A 1 214 ? -21.296 4.010 8.585 1.00 47.69 214 PRO A C 1
ATOM 1682 O O . PRO A 1 214 ? -20.535 4.964 8.767 1.00 47.69 214 PRO A O 1
ATOM 1685 N N . SER A 1 215 ? -22.342 3.774 9.363 1.00 53.94 215 SER A N 1
ATOM 1686 C CA . SER A 1 215 ? -22.587 4.474 10.616 1.00 53.94 215 SER A CA 1
ATOM 1687 C C . SER A 1 215 ? -22.146 3.590 11.780 1.00 53.94 215 SER A C 1
ATOM 1689 O O . SER A 1 215 ? -22.164 2.362 11.686 1.00 53.94 215 SER A O 1
ATOM 1691 N N . LEU A 1 216 ? -21.805 4.196 12.918 1.00 54.38 216 LEU A N 1
ATOM 1692 C CA . LEU A 1 216 ? -21.649 3.456 14.176 1.00 54.38 216 LEU A CA 1
ATOM 1693 C C . LEU A 1 216 ? -22.874 2.583 14.491 1.00 54.38 216 LEU A C 1
ATOM 1695 O O . LEU A 1 216 ? -22.736 1.545 15.130 1.00 54.38 216 LEU A O 1
ATOM 1699 N N . ALA A 1 217 ? -24.064 2.955 14.007 1.00 54.56 217 ALA A N 1
ATOM 1700 C CA . ALA A 1 217 ? -25.261 2.140 14.161 1.00 54.56 217 ALA A CA 1
ATOM 1701 C C . ALA A 1 217 ? -25.166 0.807 13.394 1.00 54.56 217 ALA A C 1
ATOM 1703 O O . ALA A 1 217 ? -25.682 -0.192 13.880 1.00 54.56 217 ALA A O 1
ATOM 1704 N N . ASP A 1 218 ? -24.469 0.743 12.257 1.00 56.84 218 ASP A N 1
ATOM 1705 C CA . ASP A 1 218 ? -24.260 -0.506 11.505 1.00 56.84 218 ASP A CA 1
ATOM 1706 C C . ASP A 1 218 ? -23.239 -1.414 12.204 1.00 56.84 218 ASP A C 1
ATOM 1708 O O . ASP A 1 218 ? -23.426 -2.629 12.308 1.00 56.84 218 ASP A O 1
ATOM 1712 N N . ALA A 1 219 ? -22.207 -0.806 12.797 1.00 53.44 219 ALA A N 1
ATOM 1713 C CA . ALA A 1 219 ? -21.265 -1.497 13.671 1.00 53.44 219 ALA A CA 1
ATOM 1714 C C . ALA A 1 219 ? -21.946 -2.048 14.941 1.00 53.44 219 ALA A C 1
ATOM 1716 O O . ALA A 1 219 ? -21.655 -3.175 15.341 1.00 53.44 219 ALA A O 1
ATOM 1717 N N . ARG A 1 220 ? -22.905 -1.311 15.519 1.00 54.62 220 ARG A N 1
ATOM 1718 C CA . ARG A 1 220 ? -23.668 -1.687 16.727 1.00 54.62 220 ARG A CA 1
ATOM 1719 C C . ARG A 1 220 ? -24.839 -2.656 16.476 1.00 54.62 220 ARG A C 1
ATOM 1721 O O . ARG A 1 220 ? -25.336 -3.242 17.433 1.00 54.62 220 ARG A O 1
ATOM 1728 N N . ARG A 1 221 ? -25.297 -2.862 15.231 1.00 49.69 221 ARG A N 1
ATOM 1729 C CA . ARG A 1 221 ? -26.394 -3.811 14.926 1.00 49.69 221 ARG A CA 1
ATOM 1730 C C . ARG A 1 221 ? -25.985 -5.260 15.244 1.00 49.69 221 ARG A C 1
ATOM 1732 O O . ARG A 1 221 ? -24.874 -5.646 14.900 1.00 49.69 221 ARG A O 1
ATOM 1739 N N . PRO A 1 222 ? -26.835 -6.101 15.848 1.00 37.81 222 PRO A N 1
ATOM 1740 C CA . PRO A 1 222 ? -26.541 -7.529 15.969 1.00 37.81 222 PRO A CA 1
ATOM 1741 C C . PRO A 1 222 ? -26.383 -8.160 14.577 1.00 37.81 222 PRO A C 1
ATOM 1743 O O . PRO A 1 222 ? -27.039 -7.732 13.626 1.00 37.81 222 PRO A O 1
ATOM 1746 N N . ALA A 1 223 ? -25.490 -9.147 14.449 1.00 42.34 223 ALA A N 1
ATOM 1747 C CA . ALA A 1 223 ? -25.313 -9.886 13.203 1.00 42.34 223 A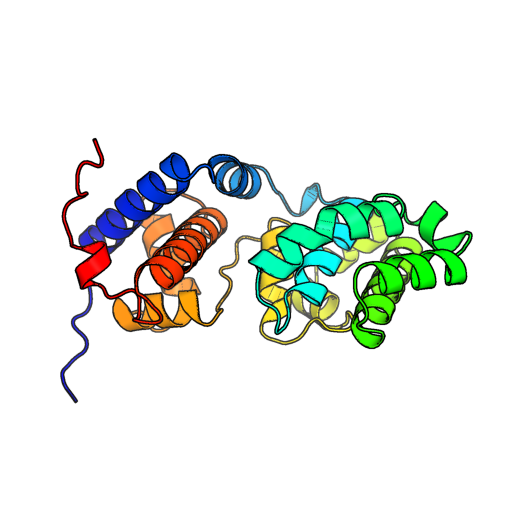LA A CA 1
ATOM 1748 C C . ALA A 1 223 ? -26.659 -10.506 12.806 1.00 42.34 223 ALA A C 1
ATOM 1750 O O . ALA A 1 223 ? -27.218 -11.313 13.549 1.00 42.34 223 ALA A O 1
ATOM 1751 N N . ILE A 1 224 ? -27.205 -10.094 11.661 1.00 37.00 224 ILE A N 1
ATOM 1752 C CA . ILE A 1 224 ? -28.365 -10.770 11.086 1.00 37.00 224 ILE A CA 1
ATOM 1753 C C . ILE A 1 224 ? -27.848 -12.130 10.629 1.00 37.00 224 ILE A C 1
ATOM 1755 O O . ILE A 1 224 ? -26.955 -12.193 9.785 1.00 37.00 224 ILE A O 1
ATOM 1759 N N . ALA A 1 225 ? -28.375 -13.201 11.221 1.00 30.00 225 ALA A N 1
ATOM 1760 C CA . ALA A 1 225 ? -28.158 -14.553 10.736 1.00 30.00 225 ALA A CA 1
ATOM 1761 C C . ALA A 1 225 ? -28.674 -14.620 9.292 1.00 30.00 225 ALA A C 1
ATOM 1763 O O . ALA A 1 225 ? -29.882 -14.616 9.057 1.00 30.00 225 ALA A O 1
ATOM 1764 N N . LEU A 1 226 ? -27.758 -14.595 8.327 1.00 31.56 226 LEU A N 1
ATOM 1765 C CA . LEU A 1 226 ? -28.064 -14.961 6.953 1.00 31.56 226 LEU A CA 1
ATOM 1766 C C . LEU A 1 226 ? -28.111 -16.491 6.936 1.00 31.56 226 LEU A C 1
ATOM 1768 O O . LEU A 1 226 ? -27.074 -17.139 7.077 1.00 31.56 226 LEU A O 1
ATOM 1772 N N . GLY A 1 227 ? -29.333 -17.025 6.910 1.00 30.98 227 GLY A N 1
ATOM 1773 C CA . GLY A 1 227 ? -29.606 -18.435 6.632 1.00 30.98 227 GLY A CA 1
ATOM 1774 C C . GLY A 1 227 ? -29.433 -18.773 5.160 1.00 30.98 227 GLY A C 1
ATOM 1775 O O . GLY A 1 227 ? -29.429 -17.832 4.331 1.00 30.98 227 GLY A O 1
#

pLDDT: mean 89.34, std 15.58, range [30.0, 98.75]

Secondary structure (DSSP, 8-state):
-----PPPHHHHHHHHHHHHHHHIIIIIHHHHHHHHH--GGG--HHHHHHHHHHHHHHTTS-HHHHHHHHHHHHHHTGGG-HHHHHHTHHHHHHHHHHHS--HHHHHHHHHHHHHHHHHHHHHHHHHGGGHHHHHHHSTT--TTHHHHHHHHTT-------HHHHHHHHHHT-SSHHHHHHHHHHHH---HHHHHHHHHHHHHHHHHHTTTPPPPHHHHHSPPP---

Sequence (227 aa):
MNPVEVVGTDELVRIYLKAKREVLDGGFAHEVAWQFETAQSSVTPRQFVSEASWVVLSAGMREAVVRRLFPRLEDACHGFDLERMAANKPEVRRHCLDVFGHERKIDAILEIAETVRMLGDAGLSKALLDLEPFLRSLPYIGPVTWRHLAKNIGVSVAKADRHMVRFAAATGRNDVDRLCSEISDWIGDPVAVVDVVLWRWSVLHARSAGGSRPSLADARRPAIALG

Radius of gyration: 18.95 Å; chains: 1; bounding box: 51×40×51 Å